Protein AF-A0A6P5ZG67-F1 (afdb_monomer_lite)

Sequence (202 aa):
MIHDKYTSVLYHLKSKRKKVARKIKLIKFIHKASGICLTAACGLVVIIAIVIAAHTLAALFMAPTIFSFPVNLLQKKKKKKKLFRNFPCLKCGFLRKVGDQLDVAAKGTYILNRDFDTMSRLVSRLHDEVEHNKAMIQICLERREDKLCLQVVKELKKSNVGFRKQVEELEEHVYLYLVTINRARTLVIKEMTTSFREELTE

Organism: Durio zibethinus (NCBI:txid66656)

pLDDT: mean 82.27, std 16.1, range [42.75, 97.19]

Secondary structure (DSSP, 8-state):
-HHHHHHHHHHHHHHHHHHHHHHHHHHHHHHHHHHHHHHHHHHHHHHHHHHHHHHHHHHHTS---------------SSTTTGGGS-GGG-HHHHHHHHHHHHHHHHHHHHHHHHHHHHHHHHHHHHHHHHHHHHHHHHHHHH--HHHHHHHHHHHHHHHHHHHHHHHHHHHHHHHHHHHHHHHHHHHHHHHHHHHHHHTT-

Radius of gyration: 37.23 Å; chains: 1; bounding box: 69×36×120 Å

Structure (mmCIF, N/CA/C/O backbone):
data_AF-A0A6P5ZG67-F1
#
_entry.id   AF-A0A6P5ZG67-F1
#
loop_
_atom_site.group_PDB
_atom_site.id
_atom_site.type_symbol
_atom_site.label_atom_id
_atom_site.label_alt_id
_atom_site.label_comp_id
_atom_site.label_asym_id
_atom_site.label_entity_id
_atom_site.label_seq_id
_atom_site.pdbx_PDB_ins_code
_atom_site.Cartn_x
_atom_site.Cartn_y
_atom_site.Cartn_z
_atom_site.occupancy
_atom_site.B_iso_or_equiv
_atom_site.auth_seq_id
_atom_site.auth_comp_id
_atom_site.auth_asym_id
_atom_site.auth_atom_id
_atom_site.pdbx_PDB_model_num
ATOM 1 N N . MET A 1 1 ? 6.768 -4.850 13.505 1.00 61.50 1 MET A N 1
ATOM 2 C CA . MET A 1 1 ? 7.050 -6.041 12.663 1.00 61.50 1 MET A CA 1
ATOM 3 C C . MET A 1 1 ? 6.351 -6.023 11.300 1.00 61.50 1 MET A C 1
ATOM 5 O O . MET A 1 1 ? 7.031 -6.190 10.295 1.00 61.50 1 MET A O 1
ATOM 9 N N . ILE A 1 2 ? 5.022 -5.850 11.216 1.00 73.06 2 ILE A N 1
ATOM 10 C CA . ILE A 1 2 ? 4.314 -5.760 9.918 1.00 73.06 2 ILE A CA 1
ATOM 11 C C . ILE A 1 2 ? 4.601 -4.415 9.222 1.00 73.06 2 ILE A C 1
ATOM 13 O O . ILE A 1 2 ? 5.000 -4.400 8.060 1.00 73.06 2 ILE A O 1
ATOM 17 N N . HIS A 1 3 ? 4.497 -3.305 9.958 1.00 78.25 3 HIS A N 1
ATOM 18 C CA . HIS A 1 3 ? 4.784 -1.951 9.467 1.00 78.25 3 HIS A CA 1
ATOM 19 C C . HIS A 1 3 ? 6.197 -1.809 8.856 1.00 78.25 3 HIS A C 1
ATOM 21 O O . HIS A 1 3 ? 6.366 -1.263 7.764 1.00 78.25 3 HIS A O 1
ATOM 27 N N . ASP A 1 4 ? 7.217 -2.385 9.501 1.00 85.31 4 ASP A N 1
ATOM 28 C CA . ASP A 1 4 ? 8.616 -2.294 9.051 1.00 85.31 4 ASP A CA 1
ATOM 29 C C . ASP A 1 4 ? 8.835 -2.983 7.698 1.00 85.31 4 ASP A C 1
ATOM 31 O O . ASP A 1 4 ? 9.551 -2.475 6.829 1.00 85.31 4 ASP A O 1
ATOM 35 N N . LYS A 1 5 ? 8.163 -4.123 7.482 1.00 86.19 5 LYS A N 1
ATOM 36 C CA . LYS A 1 5 ? 8.198 -4.845 6.205 1.00 86.19 5 LYS A CA 1
ATOM 37 C C . LYS A 1 5 ? 7.602 -3.994 5.083 1.00 86.19 5 LYS A C 1
ATOM 39 O O . LYS A 1 5 ? 8.229 -3.866 4.032 1.00 86.19 5 LYS A O 1
ATOM 44 N N . TYR A 1 6 ? 6.439 -3.377 5.300 1.00 84.50 6 TYR A N 1
ATOM 45 C CA . TYR A 1 6 ? 5.790 -2.538 4.284 1.00 84.50 6 TYR A CA 1
ATOM 46 C C . TYR A 1 6 ? 6.584 -1.271 3.972 1.00 84.50 6 TYR A C 1
ATOM 48 O O . TYR A 1 6 ? 6.785 -0.945 2.799 1.00 84.50 6 TYR A O 1
ATOM 56 N N . THR A 1 7 ? 7.126 -0.615 4.998 1.00 88.88 7 THR A N 1
ATOM 57 C CA . THR A 1 7 ? 8.010 0.543 4.828 1.00 88.88 7 THR A CA 1
ATOM 58 C C . THR A 1 7 ? 9.252 0.180 4.007 1.00 88.88 7 THR A C 1
ATOM 60 O O . THR A 1 7 ? 9.618 0.900 3.072 1.00 88.88 7 THR A O 1
ATOM 63 N N . SER A 1 8 ? 9.867 -0.973 4.290 1.00 92.94 8 SER A N 1
ATOM 64 C CA . SER A 1 8 ? 11.012 -1.489 3.532 1.00 92.94 8 SER A CA 1
ATOM 65 C C . SER A 1 8 ? 10.664 -1.763 2.063 1.00 92.94 8 SER A C 1
ATOM 67 O O . SER A 1 8 ? 11.378 -1.315 1.159 1.00 92.94 8 SER A O 1
ATOM 69 N N . VAL A 1 9 ? 9.524 -2.410 1.791 1.00 91.25 9 VAL A N 1
ATOM 70 C CA . VAL A 1 9 ? 9.038 -2.652 0.420 1.00 91.25 9 VAL A CA 1
ATOM 71 C C . VAL A 1 9 ? 8.799 -1.334 -0.318 1.00 91.25 9 VAL A C 1
ATOM 73 O O . VAL A 1 9 ? 9.281 -1.161 -1.441 1.00 91.25 9 VAL A O 1
ATOM 76 N N . LEU A 1 10 ? 8.130 -0.366 0.315 1.00 91.81 10 LEU A N 1
ATOM 77 C CA . LEU A 1 10 ? 7.882 0.952 -0.269 1.00 91.81 10 LEU A CA 1
ATOM 78 C C . LEU A 1 10 ? 9.191 1.670 -0.621 1.00 91.81 10 LEU A C 1
ATOM 80 O O . LEU A 1 10 ? 9.327 2.245 -1.707 1.00 91.81 10 LEU A O 1
ATOM 84 N N . TYR A 1 11 ? 10.168 1.628 0.285 1.00 94.50 11 TYR A N 1
ATOM 85 C CA . TYR A 1 11 ? 11.497 2.179 0.047 1.00 94.50 11 TYR A CA 1
ATOM 86 C C . TYR A 1 11 ? 12.182 1.494 -1.142 1.00 94.50 11 TYR A C 1
ATOM 88 O O . TYR A 1 11 ? 12.703 2.170 -2.040 1.00 94.50 11 TYR A O 1
ATOM 96 N N . HIS A 1 12 ? 12.129 0.162 -1.199 1.00 94.38 12 HIS A N 1
ATOM 97 C CA . HIS A 1 12 ? 12.726 -0.619 -2.276 1.00 94.38 12 HIS A CA 1
ATOM 98 C C . HIS A 1 12 ? 12.120 -0.269 -3.640 1.00 94.38 12 HIS A C 1
ATOM 100 O O . HIS A 1 12 ? 12.858 0.008 -4.592 1.00 94.38 12 HIS A O 1
ATOM 106 N N . LEU A 1 13 ? 10.789 -0.183 -3.726 1.00 92.25 13 LEU A N 1
ATOM 107 C CA . LEU A 1 13 ? 10.069 0.216 -4.937 1.00 92.25 13 LEU A CA 1
ATOM 108 C C . LEU A 1 13 ? 10.460 1.631 -5.382 1.00 92.25 13 LEU A C 1
ATOM 110 O O . LEU A 1 13 ? 10.840 1.843 -6.538 1.00 92.25 13 LEU A O 1
ATOM 114 N N . LYS A 1 14 ? 10.480 2.602 -4.459 1.00 92.62 14 LYS A N 1
ATOM 115 C CA . LYS A 1 14 ? 10.921 3.978 -4.752 1.00 92.62 14 LYS A CA 1
ATOM 116 C C . LYS A 1 14 ? 12.360 4.016 -5.278 1.00 92.62 14 LYS A C 1
ATOM 118 O O . LYS A 1 14 ? 12.647 4.737 -6.239 1.00 92.62 14 LYS A O 1
ATOM 123 N N . SER A 1 15 ? 13.263 3.243 -4.676 1.00 94.75 15 SER A N 1
ATOM 124 C CA . SER A 1 15 ? 14.667 3.152 -5.090 1.00 94.75 15 SER A CA 1
ATOM 125 C C . SER A 1 15 ? 14.819 2.541 -6.490 1.00 94.75 15 SER A C 1
ATOM 127 O O . SER A 1 15 ? 15.496 3.108 -7.358 1.00 94.75 15 SER A O 1
ATOM 129 N N . LYS A 1 16 ? 14.121 1.433 -6.768 1.00 93.06 16 LYS A N 1
ATOM 130 C CA . LYS A 1 16 ? 14.097 0.787 -8.089 1.00 93.06 16 LYS A CA 1
ATOM 131 C C . LYS A 1 16 ? 13.513 1.709 -9.161 1.00 93.06 16 LYS A C 1
ATOM 133 O O . LYS A 1 16 ? 14.126 1.844 -10.219 1.00 93.06 16 LYS A O 1
ATOM 138 N N . ARG A 1 17 ? 12.435 2.445 -8.865 1.00 91.94 17 ARG A N 1
ATOM 139 C CA . ARG A 1 17 ? 11.858 3.463 -9.763 1.00 91.94 17 ARG A CA 1
ATOM 140 C C . ARG A 1 17 ? 12.892 4.534 -10.117 1.00 91.94 17 ARG A C 1
ATOM 142 O O . ARG A 1 17 ? 13.113 4.822 -11.293 1.00 91.94 17 ARG A O 1
ATOM 149 N N . LYS A 1 18 ? 13.616 5.063 -9.119 1.00 93.25 18 LYS A N 1
ATOM 150 C CA . LYS A 1 18 ? 14.732 6.005 -9.343 1.00 93.25 18 LYS A CA 1
ATOM 151 C C . LYS A 1 18 ? 15.839 5.391 -10.210 1.00 93.25 18 LYS A C 1
ATOM 153 O O . LYS A 1 18 ? 16.427 6.087 -11.036 1.00 93.25 18 LYS A O 1
ATOM 158 N N . LYS A 1 19 ? 16.161 4.106 -10.033 1.00 92.44 19 LYS A N 1
ATOM 159 C CA . LYS A 1 19 ? 17.165 3.397 -10.850 1.00 92.44 19 LYS A CA 1
ATOM 160 C C . LYS A 1 19 ? 16.719 3.272 -12.312 1.00 92.44 19 LYS A C 1
ATOM 162 O O . LYS A 1 19 ? 17.513 3.559 -13.204 1.00 92.44 19 LYS A O 1
ATOM 167 N N . VAL A 1 20 ? 15.461 2.907 -12.561 1.00 90.81 20 VAL A N 1
ATOM 168 C CA . VAL A 1 20 ? 14.881 2.812 -13.912 1.00 90.81 20 VAL A CA 1
ATOM 169 C C . VAL A 1 20 ? 14.854 4.178 -14.597 1.00 90.81 20 VAL A C 1
ATOM 171 O O . VAL A 1 20 ? 15.341 4.308 -15.719 1.00 90.81 20 VAL A O 1
ATOM 174 N N . ALA A 1 21 ? 14.400 5.222 -13.900 1.00 91.38 21 ALA A N 1
ATOM 175 C CA . ALA A 1 21 ? 14.391 6.585 -14.429 1.00 91.38 21 ALA A CA 1
ATOM 176 C C . ALA A 1 21 ? 15.796 7.057 -14.849 1.00 91.38 21 ALA A C 1
ATOM 178 O O . ALA A 1 21 ? 15.963 7.650 -15.916 1.00 91.38 21 ALA A O 1
ATOM 179 N N . ARG A 1 22 ? 16.824 6.748 -14.044 1.00 93.25 22 ARG A N 1
ATOM 180 C CA . ARG A 1 22 ? 18.229 7.029 -14.386 1.00 93.25 22 ARG A CA 1
ATOM 181 C C . ARG A 1 22 ? 18.678 6.283 -15.646 1.00 93.25 22 ARG A C 1
ATOM 183 O O . ARG A 1 22 ? 19.271 6.903 -16.523 1.00 93.25 22 ARG A O 1
ATOM 190 N N . LYS A 1 23 ? 18.348 4.993 -15.781 1.00 89.06 23 LYS A N 1
ATOM 191 C CA . LYS A 1 23 ? 18.665 4.206 -16.988 1.00 89.06 23 LYS A CA 1
ATOM 192 C C . LYS A 1 23 ? 18.005 4.772 -18.246 1.00 89.06 23 LYS A C 1
ATOM 194 O O . LYS A 1 23 ? 18.668 4.906 -19.268 1.00 89.06 23 LYS A O 1
ATOM 199 N N . ILE A 1 24 ? 16.730 5.156 -18.165 1.00 87.69 24 ILE A N 1
ATOM 200 C CA . ILE A 1 24 ? 16.008 5.772 -19.288 1.00 87.69 24 ILE A CA 1
ATOM 201 C C . ILE A 1 24 ? 16.692 7.073 -19.725 1.00 87.69 24 ILE A C 1
ATOM 203 O O . ILE A 1 24 ? 16.895 7.288 -20.919 1.00 87.69 24 ILE A O 1
ATOM 207 N N . LYS A 1 25 ? 17.080 7.935 -18.772 1.00 90.06 25 LYS A N 1
ATOM 208 C CA . LYS A 1 25 ? 17.814 9.176 -19.075 1.00 90.06 25 LYS A CA 1
ATOM 209 C C . LYS A 1 25 ? 19.141 8.893 -19.785 1.00 90.06 25 LYS A C 1
ATOM 211 O O . LYS A 1 25 ? 19.431 9.544 -20.784 1.00 90.06 25 LYS A O 1
ATOM 216 N N . LEU A 1 26 ? 19.900 7.899 -19.318 1.00 90.25 26 LEU A N 1
ATOM 217 C CA . LEU A 1 26 ? 21.169 7.503 -19.934 1.00 90.25 26 LEU A CA 1
ATOM 218 C C . LEU A 1 26 ? 20.981 7.010 -21.375 1.00 90.25 26 LEU A C 1
ATOM 220 O O . LEU A 1 26 ? 21.690 7.460 -22.267 1.00 90.25 26 LEU A O 1
ATOM 224 N N . ILE A 1 27 ? 19.994 6.144 -21.626 1.00 84.81 27 ILE A N 1
ATOM 225 C CA . ILE A 1 27 ? 19.701 5.639 -22.978 1.00 84.81 27 ILE A CA 1
ATOM 226 C C . ILE A 1 27 ? 19.337 6.790 -23.920 1.00 84.81 27 ILE A C 1
ATOM 228 O O . ILE A 1 27 ? 19.846 6.852 -25.037 1.00 84.81 27 ILE A O 1
ATOM 232 N N . LYS A 1 28 ? 18.505 7.738 -23.467 1.00 86.12 28 LYS A N 1
ATOM 233 C CA . LYS A 1 28 ? 18.163 8.932 -24.255 1.00 86.12 28 LYS A CA 1
ATOM 234 C C . LYS A 1 28 ? 19.396 9.768 -24.594 1.00 86.12 28 LYS A C 1
ATOM 236 O O . LYS A 1 28 ? 19.520 10.229 -25.726 1.00 86.12 28 LYS A O 1
ATOM 241 N N . PHE A 1 29 ? 20.299 9.947 -23.631 1.00 89.31 29 PHE A N 1
ATOM 242 C CA . PHE A 1 29 ? 21.539 10.687 -23.837 1.00 89.31 29 PHE A CA 1
ATOM 243 C C . PHE A 1 29 ? 22.458 9.990 -24.848 1.00 89.31 29 PHE A C 1
ATOM 245 O O . PHE A 1 29 ? 22.888 10.626 -25.805 1.00 89.31 29 PHE A O 1
ATOM 252 N N . ILE A 1 30 ? 22.679 8.678 -24.701 1.00 87.25 30 ILE A N 1
ATOM 253 C CA . ILE A 1 30 ? 23.478 7.875 -25.642 1.00 87.25 30 ILE A CA 1
ATOM 254 C C . ILE A 1 30 ? 22.880 7.942 -27.048 1.00 87.25 30 ILE A C 1
ATOM 256 O O . ILE A 1 30 ? 23.605 8.166 -28.013 1.00 87.25 30 ILE A O 1
ATOM 260 N N . HIS A 1 31 ? 21.559 7.805 -27.178 1.00 80.19 31 HIS A N 1
ATOM 261 C CA . HIS A 1 31 ? 20.895 7.871 -28.477 1.00 80.19 31 HIS A CA 1
ATOM 262 C C . HIS A 1 31 ? 21.080 9.249 -29.132 1.00 80.19 31 HIS A C 1
ATOM 264 O O . HIS A 1 31 ? 21.448 9.329 -30.304 1.00 80.19 31 HIS A O 1
ATOM 270 N N . LYS A 1 32 ? 20.921 10.336 -28.363 1.00 83.81 32 LYS A N 1
ATOM 271 C CA . LYS A 1 32 ? 21.166 11.706 -28.838 1.00 83.81 32 LYS A CA 1
ATOM 272 C C . LYS A 1 32 ? 22.621 11.907 -29.279 1.00 83.81 32 LYS A C 1
ATOM 274 O O . LYS A 1 32 ? 22.853 12.403 -30.376 1.00 83.81 32 LYS A O 1
ATOM 279 N N . ALA A 1 33 ? 23.586 11.476 -28.466 1.00 87.44 33 ALA A N 1
ATOM 280 C CA . ALA A 1 33 ? 25.011 11.579 -28.779 1.00 87.44 33 ALA A CA 1
ATOM 281 C C . ALA A 1 33 ? 25.394 10.754 -30.018 1.00 87.44 33 ALA A C 1
ATOM 283 O O . ALA A 1 33 ? 26.145 11.226 -30.868 1.00 87.44 33 ALA A O 1
ATOM 284 N N . SER A 1 34 ? 24.831 9.550 -30.166 1.00 81.75 34 SER A N 1
ATOM 285 C CA . SER A 1 34 ? 25.065 8.699 -31.337 1.00 81.75 34 SER A CA 1
ATOM 286 C C . SER A 1 34 ? 24.552 9.332 -32.633 1.00 81.75 34 SER A C 1
ATOM 288 O O . SER A 1 34 ? 25.230 9.242 -33.653 1.00 81.75 34 SER A O 1
ATOM 290 N N . GLY A 1 35 ? 23.410 10.030 -32.584 1.00 79.75 35 GLY A N 1
ATOM 291 C CA . GLY A 1 35 ? 22.890 10.791 -33.720 1.00 79.75 35 GLY A CA 1
ATOM 292 C C . GLY A 1 35 ? 23.836 11.917 -34.132 1.00 79.75 35 GLY A C 1
ATOM 293 O O . GLY A 1 35 ? 24.184 12.009 -35.304 1.00 79.75 35 GLY A O 1
ATOM 294 N N . ILE A 1 36 ? 24.319 12.701 -33.160 1.00 87.56 36 ILE A N 1
ATOM 295 C CA . ILE A 1 36 ? 25.273 13.802 -33.388 1.00 87.56 36 ILE A CA 1
ATOM 296 C C . ILE A 1 36 ? 26.588 13.278 -33.989 1.00 87.56 36 ILE A C 1
ATOM 298 O O . ILE A 1 36 ? 27.079 13.814 -34.983 1.00 87.56 36 ILE A O 1
ATOM 302 N N . CYS A 1 37 ? 27.140 12.203 -33.421 1.00 85.06 37 CYS A N 1
ATOM 303 C CA . CYS A 1 37 ? 28.375 11.585 -33.904 1.00 85.06 37 CYS A CA 1
ATOM 304 C C . CYS A 1 37 ? 28.222 11.057 -35.338 1.00 85.06 37 CYS A C 1
ATOM 306 O O . CYS A 1 37 ? 29.083 11.297 -36.183 1.00 85.06 37 CYS A O 1
ATOM 308 N N . LEU A 1 38 ? 27.094 10.404 -35.643 1.00 89.81 38 LEU A N 1
ATOM 309 C CA . LEU A 1 38 ? 26.808 9.909 -36.987 1.00 89.81 38 LEU A CA 1
ATOM 310 C C . LEU A 1 38 ? 26.715 11.052 -38.007 1.00 89.81 38 LEU A C 1
ATOM 312 O O . LEU A 1 38 ? 27.310 10.952 -39.077 1.00 89.81 38 LEU A O 1
ATOM 316 N N . THR A 1 39 ? 26.019 12.145 -37.675 1.00 86.06 39 THR A N 1
ATOM 317 C CA . THR A 1 39 ? 25.924 13.315 -38.562 1.00 86.06 39 THR A CA 1
ATOM 318 C C . THR A 1 39 ? 27.281 13.972 -38.798 1.00 86.06 39 THR A C 1
ATOM 320 O O . THR A 1 39 ? 27.599 14.302 -39.938 1.00 86.06 39 THR A O 1
ATOM 323 N N . ALA A 1 40 ? 28.113 14.095 -37.759 1.00 90.06 40 ALA A N 1
ATOM 324 C CA . ALA A 1 40 ? 29.451 14.669 -37.877 1.00 90.06 40 ALA A CA 1
ATOM 325 C C . ALA A 1 40 ? 30.374 13.795 -38.745 1.00 90.06 40 ALA A C 1
ATOM 327 O O . ALA A 1 40 ? 31.034 14.303 -39.651 1.00 90.06 40 ALA A O 1
ATOM 328 N N . ALA A 1 41 ? 30.371 12.475 -38.528 1.00 88.88 41 ALA A N 1
ATOM 329 C CA . ALA A 1 41 ? 31.151 11.535 -39.329 1.00 88.88 41 ALA A CA 1
ATOM 330 C C . ALA A 1 41 ? 30.722 11.541 -40.807 1.00 88.88 41 ALA A C 1
ATOM 332 O O . ALA A 1 41 ? 31.573 11.552 -41.692 1.00 88.88 41 ALA A O 1
ATOM 333 N N . CYS A 1 42 ? 29.414 11.585 -41.089 1.00 85.19 42 CYS A N 1
ATOM 334 C CA . CYS A 1 42 ? 28.912 11.722 -42.457 1.00 85.19 42 CYS A CA 1
ATOM 335 C C . CYS A 1 42 ? 29.347 13.045 -43.104 1.00 85.19 42 CYS A C 1
ATOM 337 O O . CYS A 1 42 ? 29.760 13.030 -44.261 1.00 85.19 42 CYS A O 1
ATOM 339 N N . GLY A 1 43 ? 29.307 14.160 -42.368 1.00 88.50 43 GLY A N 1
ATOM 340 C CA . GLY A 1 43 ? 29.796 15.453 -42.857 1.00 88.50 43 GLY A CA 1
ATOM 341 C C . GLY A 1 43 ? 31.276 15.410 -43.244 1.00 88.50 43 GLY A C 1
ATOM 342 O O . GLY A 1 43 ? 31.638 15.850 -44.332 1.00 88.50 43 GLY A O 1
ATOM 343 N N . LEU A 1 44 ? 32.121 14.796 -42.408 1.00 92.62 44 LEU A N 1
ATOM 344 C CA . LEU A 1 44 ? 33.552 14.646 -42.691 1.00 92.62 44 LEU A CA 1
ATOM 345 C C . LEU A 1 44 ? 33.814 13.818 -43.959 1.00 92.62 44 LEU A C 1
ATOM 347 O O . LEU A 1 44 ? 34.658 14.187 -44.772 1.00 92.62 44 LEU A O 1
ATOM 351 N N . VAL A 1 45 ? 33.067 12.728 -44.159 1.00 93.06 45 VAL A N 1
ATOM 352 C CA . VAL A 1 45 ? 33.179 11.894 -45.369 1.00 93.06 45 VAL A CA 1
ATOM 353 C C . VAL A 1 45 ? 32.841 12.690 -46.633 1.00 93.06 45 VAL A C 1
ATOM 355 O O . VAL A 1 45 ? 33.534 12.546 -47.638 1.00 93.06 45 VAL A O 1
ATOM 358 N N . VAL A 1 46 ? 31.817 13.550 -46.589 1.00 91.88 46 VAL A N 1
ATOM 359 C CA . VAL A 1 46 ? 31.449 14.414 -47.726 1.00 91.88 46 VAL A CA 1
ATOM 360 C C . VAL A 1 46 ? 32.570 15.405 -48.047 1.00 91.88 46 VAL A C 1
ATOM 362 O O . VAL A 1 46 ? 32.924 15.552 -49.213 1.00 91.88 46 VAL A O 1
ATOM 365 N N . ILE A 1 47 ? 33.177 16.028 -47.032 1.00 90.56 47 ILE A N 1
ATOM 366 C CA . ILE A 1 47 ? 34.300 16.961 -47.223 1.00 90.56 47 ILE A CA 1
ATOM 367 C C . ILE A 1 47 ? 35.487 16.250 -47.887 1.00 90.56 47 ILE A C 1
ATOM 369 O O . ILE A 1 47 ? 36.016 16.741 -48.882 1.00 90.56 47 ILE A O 1
ATOM 373 N N . ILE A 1 48 ? 35.869 15.068 -47.390 1.00 90.62 48 ILE A N 1
ATOM 374 C CA . ILE A 1 48 ? 36.966 14.273 -47.967 1.00 90.62 48 ILE A CA 1
ATOM 375 C C . ILE A 1 48 ? 36.663 13.902 -49.428 1.00 90.62 48 ILE A C 1
ATOM 377 O O . ILE A 1 48 ? 37.541 14.010 -50.281 1.00 90.62 48 ILE A O 1
ATOM 381 N N . ALA A 1 49 ? 35.423 13.511 -49.742 1.00 88.94 49 ALA A N 1
ATOM 382 C CA . ALA A 1 49 ? 35.024 13.169 -51.106 1.00 88.94 49 ALA A CA 1
ATOM 383 C C . ALA A 1 49 ? 35.130 14.364 -52.073 1.00 88.94 49 ALA A C 1
ATOM 385 O O . ALA A 1 49 ? 35.603 14.191 -53.195 1.00 88.94 49 ALA A O 1
ATOM 386 N N . ILE A 1 50 ? 34.743 15.569 -51.636 1.00 88.06 50 ILE A N 1
ATOM 387 C CA . ILE A 1 50 ? 34.870 16.803 -52.432 1.00 88.06 50 ILE A CA 1
ATOM 388 C C . ILE A 1 50 ? 36.345 17.118 -52.713 1.00 88.06 50 ILE A C 1
ATOM 390 O O . ILE A 1 50 ? 36.696 17.410 -53.854 1.00 88.06 50 ILE A O 1
ATOM 394 N N . VAL A 1 51 ? 37.212 17.018 -51.698 1.00 90.19 51 VAL A N 1
ATOM 395 C CA . VAL A 1 51 ? 38.660 17.256 -51.841 1.00 90.19 51 VAL A CA 1
ATOM 396 C C . VAL A 1 51 ? 39.276 16.284 -52.850 1.00 90.19 51 VAL A C 1
ATOM 398 O O . VAL A 1 51 ? 39.979 16.711 -53.764 1.00 90.19 51 VAL A O 1
ATOM 401 N N . ILE A 1 52 ? 38.964 14.986 -52.744 1.00 87.81 52 ILE A N 1
ATOM 402 C CA . ILE A 1 52 ? 39.431 13.973 -53.703 1.00 87.81 52 ILE A CA 1
ATOM 403 C C . ILE A 1 52 ? 38.950 14.308 -55.120 1.00 87.81 52 ILE A C 1
ATOM 405 O O . ILE A 1 52 ? 39.764 14.331 -56.042 1.00 87.81 52 ILE A O 1
ATOM 409 N N . ALA A 1 53 ? 37.659 14.613 -55.298 1.00 81.75 53 ALA A N 1
ATOM 410 C CA . ALA A 1 53 ? 37.095 14.942 -56.606 1.00 81.75 53 ALA A CA 1
ATOM 411 C C . ALA A 1 53 ? 37.799 16.154 -57.246 1.00 81.75 53 ALA A C 1
ATOM 413 O O . ALA A 1 53 ? 38.196 16.092 -58.412 1.00 81.75 53 ALA A O 1
ATOM 414 N N . ALA A 1 54 ? 38.029 17.218 -56.470 1.00 82.38 54 ALA A N 1
ATOM 415 C CA . ALA A 1 54 ? 38.733 18.416 -56.925 1.00 82.38 54 ALA A CA 1
ATOM 416 C C . ALA A 1 54 ? 40.174 18.115 -57.380 1.00 82.38 54 ALA A C 1
ATOM 4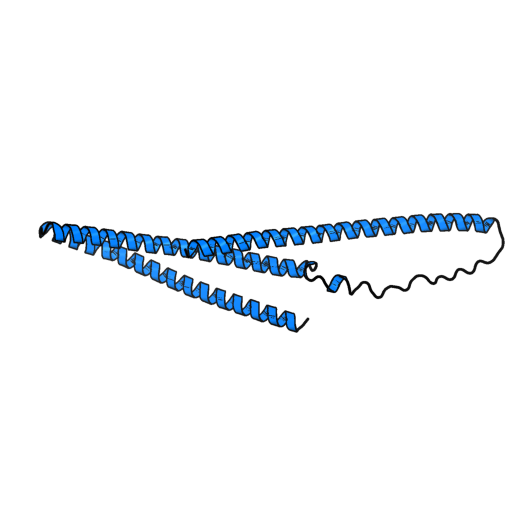18 O O . ALA A 1 54 ? 40.597 18.584 -58.436 1.00 82.38 54 ALA A O 1
ATOM 419 N N . HIS A 1 55 ? 40.910 17.279 -56.638 1.00 78.06 55 HIS A N 1
ATOM 420 C CA . HIS A 1 55 ? 42.266 16.873 -57.025 1.00 78.06 55 HIS A CA 1
ATOM 421 C C . HIS A 1 55 ? 42.291 15.957 -58.257 1.00 78.06 55 HIS A C 1
ATOM 423 O O . HIS A 1 55 ? 43.175 16.100 -59.101 1.00 78.06 55 HIS A O 1
ATOM 429 N N . THR A 1 56 ? 41.314 15.057 -58.415 1.00 73.50 56 THR A N 1
ATOM 430 C CA . THR A 1 56 ? 41.216 14.214 -59.621 1.00 73.50 56 THR A CA 1
ATOM 431 C C . THR A 1 56 ? 40.871 15.016 -60.877 1.00 73.50 56 THR A C 1
ATOM 433 O O . THR A 1 56 ? 41.394 14.712 -61.944 1.00 73.50 56 THR A O 1
ATOM 436 N N . LEU A 1 57 ? 40.065 16.078 -60.757 1.00 60.59 57 LEU A N 1
ATOM 437 C CA . LEU A 1 57 ? 39.782 17.010 -61.854 1.00 60.59 57 LEU A CA 1
ATOM 438 C C . LEU A 1 57 ? 41.040 17.770 -62.290 1.00 60.59 57 LEU A C 1
ATOM 440 O O . LEU A 1 57 ? 41.286 17.888 -63.484 1.00 60.59 57 LEU A O 1
ATOM 444 N N . ALA A 1 58 ? 41.875 18.216 -61.347 1.00 58.41 58 ALA A N 1
ATOM 445 C CA . ALA A 1 58 ? 43.151 18.860 -61.666 1.00 58.41 58 ALA A CA 1
ATOM 446 C C . ALA A 1 58 ? 44.146 17.904 -62.358 1.00 58.41 58 ALA A C 1
ATOM 448 O O . ALA A 1 58 ? 44.855 18.314 -63.274 1.00 58.41 58 ALA A O 1
ATOM 449 N N . ALA A 1 59 ? 44.168 16.625 -61.967 1.00 55.12 59 ALA A N 1
ATOM 450 C CA . ALA A 1 59 ? 44.995 15.602 -62.611 1.00 55.12 59 ALA A CA 1
ATOM 451 C C . ALA A 1 59 ? 44.501 15.234 -64.028 1.00 55.12 59 ALA A C 1
ATOM 453 O O . ALA A 1 59 ? 45.313 14.943 -64.904 1.00 55.12 59 ALA A O 1
ATOM 454 N N . LEU A 1 60 ? 43.187 15.299 -64.274 1.00 55.19 60 LEU A N 1
ATOM 455 C CA . LEU A 1 60 ? 42.573 15.003 -65.575 1.00 55.19 60 LEU A CA 1
ATOM 456 C C . LEU A 1 60 ? 42.926 16.043 -66.658 1.00 55.19 60 LEU A C 1
ATOM 458 O O . LEU A 1 60 ? 42.977 15.701 -67.835 1.00 55.19 60 LEU A O 1
ATOM 462 N N . PHE A 1 61 ? 43.219 17.293 -66.279 1.00 55.94 61 PHE A N 1
ATOM 463 C CA . PHE A 1 61 ? 43.647 18.343 -67.216 1.00 55.94 61 PHE A CA 1
ATOM 464 C C . PHE A 1 61 ? 45.124 18.242 -67.645 1.00 55.94 61 PHE A C 1
ATOM 466 O O . PHE A 1 61 ? 45.536 18.990 -68.529 1.00 55.94 61 PHE A O 1
ATOM 473 N N . MET A 1 62 ? 45.919 17.328 -67.068 1.00 55.19 62 MET A N 1
ATOM 474 C CA . MET A 1 62 ? 47.356 17.202 -67.366 1.00 55.19 62 MET A CA 1
ATOM 475 C C . MET A 1 62 ? 47.807 15.838 -67.921 1.00 55.19 62 MET A C 1
ATOM 477 O O . MET A 1 62 ? 48.995 15.671 -68.183 1.00 55.19 62 MET A O 1
ATOM 481 N N . ALA A 1 63 ? 46.912 14.874 -68.174 1.00 49.00 63 ALA A N 1
ATOM 482 C CA . ALA A 1 63 ? 47.285 13.628 -68.858 1.00 49.00 63 ALA A CA 1
ATOM 483 C C . ALA A 1 63 ? 46.104 12.980 -69.611 1.00 49.00 63 ALA A C 1
ATOM 485 O O . ALA A 1 63 ? 45.021 12.847 -69.038 1.00 49.00 63 ALA A O 1
ATOM 486 N N . PRO A 1 64 ? 46.289 12.495 -70.857 1.00 59.66 64 PRO A N 1
ATOM 487 C CA . PRO A 1 64 ? 45.334 11.597 -71.489 1.00 59.66 64 PRO A CA 1
ATOM 488 C C . PRO A 1 64 ? 45.634 10.165 -71.035 1.00 59.66 64 PRO A C 1
ATOM 490 O O . PRO A 1 64 ? 46.694 9.646 -71.367 1.00 59.66 64 PRO A O 1
ATOM 493 N N . THR A 1 65 ? 44.748 9.515 -70.272 1.00 51.53 65 THR A N 1
ATOM 494 C CA . THR A 1 65 ? 44.582 8.042 -70.267 1.00 51.53 65 THR A CA 1
ATOM 495 C C . THR A 1 65 ? 43.454 7.559 -69.350 1.00 51.53 65 THR A C 1
ATOM 497 O O . THR A 1 65 ? 43.083 8.174 -68.356 1.00 51.53 65 THR A O 1
ATOM 500 N N . ILE A 1 66 ? 42.899 6.424 -69.766 1.00 57.44 66 ILE A N 1
ATOM 501 C CA . ILE A 1 66 ? 41.705 5.718 -69.303 1.00 57.44 66 ILE A CA 1
ATOM 502 C C . ILE A 1 66 ? 41.906 5.174 -67.882 1.00 57.44 66 ILE A C 1
ATOM 504 O O . ILE A 1 66 ? 42.823 4.389 -67.656 1.00 57.44 66 ILE A O 1
ATOM 508 N N . PHE A 1 67 ? 41.010 5.502 -66.946 1.00 50.38 67 PHE A N 1
ATOM 509 C CA . PHE A 1 67 ? 40.951 4.814 -65.654 1.00 50.38 67 PHE A CA 1
ATOM 510 C C . PHE A 1 67 ? 39.562 4.215 -65.417 1.00 50.38 67 PHE A C 1
ATOM 512 O O . PHE A 1 67 ? 38.609 4.896 -65.038 1.00 50.38 67 PHE A O 1
ATOM 519 N N . SER A 1 68 ? 39.452 2.909 -65.644 1.00 53.50 68 SER A N 1
ATOM 520 C CA . SER A 1 68 ? 38.288 2.101 -65.287 1.00 53.50 68 SER A CA 1
ATOM 521 C C . SER A 1 68 ? 38.294 1.853 -63.775 1.00 53.50 68 SER A C 1
ATOM 523 O O . SER A 1 68 ? 39.037 1.006 -63.284 1.00 53.50 68 SER A O 1
ATOM 525 N N . PHE A 1 69 ? 37.477 2.589 -63.018 1.00 50.06 69 PHE A N 1
ATOM 526 C CA . PHE A 1 69 ? 37.285 2.367 -61.579 1.00 50.06 69 PHE A CA 1
ATOM 527 C C . PHE A 1 69 ? 36.219 1.279 -61.336 1.00 50.06 69 PHE A C 1
ATOM 529 O O . PHE A 1 69 ? 35.059 1.490 -61.697 1.00 50.06 69 PHE A O 1
ATOM 536 N N . PRO A 1 70 ? 36.524 0.142 -60.677 1.00 52.78 70 PRO A N 1
ATOM 537 C CA . PRO A 1 70 ? 35.487 -0.787 -60.255 1.00 52.78 70 PRO A CA 1
ATOM 538 C C . PRO A 1 70 ? 34.861 -0.281 -58.948 1.00 52.78 70 PRO A C 1
ATOM 540 O O . PRO A 1 70 ? 35.433 -0.408 -57.864 1.00 52.78 70 PRO A O 1
ATOM 543 N N . VAL A 1 71 ? 33.653 0.282 -59.034 1.00 47.22 71 VAL A N 1
ATOM 544 C CA . VAL A 1 71 ? 32.840 0.676 -57.870 1.00 47.22 71 VAL A CA 1
ATOM 545 C C . VAL A 1 71 ? 32.216 -0.570 -57.234 1.00 47.22 71 VAL A C 1
ATOM 547 O O . VAL A 1 71 ? 31.013 -0.791 -57.292 1.00 47.22 71 VAL A O 1
ATOM 550 N N . ASN A 1 72 ? 33.036 -1.408 -56.605 1.00 51.41 72 ASN A N 1
ATOM 551 C CA . ASN A 1 72 ? 32.569 -2.573 -55.854 1.00 51.41 72 ASN A CA 1
ATOM 552 C C . ASN A 1 72 ? 32.895 -2.426 -54.370 1.00 51.41 72 ASN A C 1
ATOM 554 O O . ASN A 1 72 ? 33.665 -3.200 -53.811 1.00 51.41 72 ASN A O 1
ATOM 558 N N . LEU A 1 73 ? 32.293 -1.441 -53.697 1.00 44.75 73 LEU A N 1
ATOM 559 C CA . LEU A 1 73 ? 32.411 -1.353 -52.240 1.00 44.75 73 LEU A CA 1
ATOM 560 C C . LEU A 1 73 ? 31.156 -0.822 -51.547 1.00 44.75 73 LEU A C 1
ATOM 562 O O . LEU A 1 73 ? 31.233 0.040 -50.680 1.00 44.75 73 LEU A O 1
ATOM 566 N N . LEU A 1 74 ? 29.971 -1.330 -51.894 1.00 50.53 74 LEU A N 1
ATOM 567 C CA . LEU A 1 74 ? 28.744 -0.892 -51.217 1.00 50.53 74 LEU A CA 1
ATOM 568 C C . LEU A 1 74 ? 27.691 -1.985 -51.030 1.00 50.53 74 LEU A C 1
ATOM 570 O O . LEU A 1 74 ? 26.502 -1.723 -51.133 1.00 50.53 74 LEU A O 1
ATOM 574 N N . GLN A 1 75 ? 28.089 -3.206 -50.656 1.00 48.97 75 GLN A N 1
ATOM 575 C CA . GLN A 1 75 ? 27.122 -4.220 -50.211 1.00 48.97 75 GLN A CA 1
ATOM 576 C C . GLN A 1 75 ? 27.608 -5.057 -49.016 1.00 48.97 75 GLN A C 1
ATOM 578 O O . GLN A 1 75 ? 27.779 -6.266 -49.089 1.00 48.97 75 GLN A O 1
ATOM 583 N N . LYS A 1 76 ? 27.733 -4.430 -47.839 1.00 46.38 76 LYS A N 1
ATOM 584 C CA . LYS A 1 76 ? 27.611 -5.144 -46.548 1.00 46.38 76 LYS A CA 1
ATOM 585 C C . LYS A 1 76 ? 26.527 -4.520 -45.665 1.00 46.38 76 LYS A C 1
ATOM 587 O O . LYS A 1 76 ? 26.730 -4.223 -44.492 1.00 46.38 76 LYS A O 1
ATOM 592 N N . LYS A 1 77 ? 25.324 -4.337 -46.220 1.00 51.34 77 LYS A N 1
ATOM 593 C CA . LYS A 1 77 ? 24.132 -3.866 -45.487 1.00 51.34 77 LYS A CA 1
ATOM 594 C C . LYS A 1 77 ? 23.193 -5.001 -45.047 1.00 51.34 77 LYS A C 1
ATOM 596 O O . LYS A 1 77 ? 21.991 -4.846 -45.166 1.00 51.34 77 LYS A O 1
ATOM 601 N N . LYS A 1 78 ? 23.662 -6.134 -44.503 1.00 49.53 78 LYS A N 1
ATOM 602 C CA . LYS A 1 78 ? 22.736 -7.142 -43.917 1.00 49.53 78 LYS A CA 1
ATOM 603 C C . LYS A 1 78 ? 23.260 -7.893 -42.682 1.00 49.53 78 LYS A C 1
ATOM 605 O O . LYS A 1 78 ? 23.029 -9.084 -42.559 1.00 49.53 78 LYS A O 1
ATOM 610 N N . LYS A 1 79 ? 23.930 -7.237 -41.722 1.00 46.03 79 LYS A N 1
ATOM 611 C CA . LYS A 1 79 ? 24.177 -7.848 -40.384 1.00 46.03 79 LYS A CA 1
ATOM 612 C C . LYS A 1 79 ? 24.039 -6.913 -39.169 1.00 46.03 79 LYS A C 1
ATOM 614 O O . LYS A 1 79 ? 24.241 -7.356 -38.047 1.00 46.03 79 LYS A O 1
ATOM 619 N N . LYS A 1 80 ? 23.618 -5.649 -39.330 1.00 47.78 80 LYS A N 1
ATOM 620 C CA . LYS A 1 80 ? 23.486 -4.709 -38.191 1.00 47.78 80 LYS A CA 1
ATOM 621 C C . LYS A 1 80 ? 22.188 -4.845 -37.374 1.00 47.78 80 LYS A C 1
ATOM 623 O O . LYS A 1 80 ? 22.125 -4.329 -36.267 1.00 47.78 80 LYS A O 1
ATOM 628 N N . LYS A 1 81 ? 21.168 -5.571 -37.858 1.00 48.06 81 LYS A N 1
ATOM 629 C CA . LYS A 1 81 ? 19.884 -5.727 -37.137 1.00 48.06 81 LYS A CA 1
ATOM 630 C C . LYS A 1 81 ? 19.911 -6.734 -35.974 1.00 48.06 81 LYS A C 1
ATOM 632 O O . LYS A 1 81 ? 19.020 -6.681 -35.137 1.00 48.06 81 LYS A O 1
ATOM 637 N N . LYS A 1 82 ? 20.903 -7.633 -35.889 1.00 48.69 82 LYS A N 1
ATOM 638 C CA . LYS A 1 82 ? 20.946 -8.659 -34.825 1.00 48.69 82 LYS A CA 1
ATOM 639 C C . LYS A 1 82 ? 21.528 -8.156 -33.498 1.00 48.69 82 LYS A C 1
ATOM 641 O O . LYS A 1 82 ? 21.090 -8.613 -32.453 1.00 48.69 82 LYS A O 1
ATOM 646 N N . LEU A 1 83 ? 22.443 -7.182 -33.510 1.00 49.69 83 LEU A N 1
ATOM 647 C CA . LEU A 1 83 ? 23.118 -6.739 -32.280 1.00 49.69 83 LEU A CA 1
ATOM 648 C C . LEU A 1 83 ? 22.189 -5.951 -31.335 1.00 49.69 83 LEU A C 1
ATOM 650 O O . LEU A 1 83 ? 22.287 -6.081 -30.121 1.00 49.69 83 LEU A O 1
ATOM 654 N N . PHE A 1 84 ? 21.226 -5.204 -31.886 1.00 47.47 84 PHE A N 1
ATOM 655 C CA . PHE A 1 84 ? 20.237 -4.451 -31.101 1.00 47.47 84 PHE A CA 1
ATOM 656 C C . PHE A 1 84 ? 19.099 -5.315 -30.531 1.00 47.47 84 PHE A C 1
ATOM 658 O O . PHE A 1 84 ? 18.337 -4.832 -29.697 1.00 47.47 84 PHE A O 1
ATOM 665 N N . ARG A 1 85 ? 18.967 -6.581 -30.959 1.00 48.78 85 ARG A N 1
ATOM 666 C CA . ARG A 1 85 ? 17.920 -7.499 -30.471 1.00 48.78 85 ARG A CA 1
ATOM 667 C C . ARG A 1 85 ? 18.273 -8.146 -29.128 1.00 48.78 85 ARG A C 1
ATOM 669 O O . ARG A 1 85 ? 17.367 -8.498 -28.387 1.00 48.78 85 ARG A O 1
ATOM 676 N N . ASN A 1 86 ? 19.560 -8.247 -28.795 1.00 50.12 86 ASN A N 1
ATOM 677 C CA . ASN A 1 86 ? 20.032 -9.073 -27.677 1.00 50.12 86 ASN A CA 1
ATOM 678 C C . ASN A 1 86 ? 20.151 -8.329 -26.334 1.00 50.12 86 ASN A C 1
ATOM 680 O O . ASN A 1 86 ? 20.541 -8.932 -25.340 1.00 50.12 86 ASN A O 1
ATOM 684 N N . PHE A 1 87 ? 19.798 -7.040 -26.268 1.00 54.62 87 PHE A N 1
ATOM 685 C CA . PHE A 1 87 ? 19.744 -6.289 -25.008 1.00 54.62 87 PHE A CA 1
ATOM 686 C C . PHE A 1 87 ? 18.333 -5.736 -24.763 1.00 54.62 87 PHE A C 1
ATOM 688 O O . PHE A 1 87 ? 18.070 -4.569 -25.065 1.00 54.62 87 PHE A O 1
ATOM 695 N N . PRO A 1 88 ? 17.432 -6.524 -24.145 1.00 51.88 88 PRO A N 1
ATOM 696 C CA . PRO A 1 88 ? 16.105 -6.059 -23.720 1.00 51.88 88 PRO A CA 1
ATOM 697 C C . PRO A 1 88 ? 16.174 -4.766 -22.884 1.00 51.88 88 PRO A C 1
ATOM 699 O O . PRO A 1 88 ? 15.347 -3.868 -23.021 1.00 51.88 88 PRO A O 1
ATOM 702 N N . CYS A 1 89 ? 17.248 -4.624 -22.096 1.00 51.44 89 CYS A N 1
ATOM 703 C CA . CYS A 1 89 ? 17.604 -3.457 -21.280 1.00 51.44 89 CYS A CA 1
ATOM 704 C C . CYS A 1 89 ? 17.709 -2.128 -22.063 1.00 51.44 89 CYS A C 1
ATOM 706 O O . CYS A 1 89 ? 17.524 -1.066 -21.472 1.00 51.44 89 CYS A O 1
ATOM 708 N N . LEU A 1 90 ? 17.994 -2.157 -23.371 1.00 55.00 90 LEU A N 1
ATOM 709 C CA . LEU A 1 90 ? 18.120 -0.950 -24.201 1.00 55.00 90 LEU A CA 1
ATOM 710 C C . LEU A 1 90 ? 16.786 -0.494 -24.811 1.00 55.00 90 LEU A C 1
ATOM 712 O O . LEU A 1 90 ? 16.686 0.653 -25.255 1.00 55.00 90 LEU A O 1
ATOM 716 N N . LYS A 1 91 ? 15.738 -1.335 -24.803 1.00 66.94 91 LYS A N 1
ATOM 717 C CA . LYS A 1 91 ? 14.399 -0.917 -25.236 1.00 66.94 91 LYS A CA 1
ATOM 718 C C . LYS A 1 91 ? 13.839 0.049 -24.187 1.00 66.94 91 LYS A C 1
ATOM 720 O O . LYS A 1 91 ? 13.291 -0.362 -23.165 1.00 66.94 91 LYS A O 1
ATOM 725 N N . CYS A 1 92 ? 13.929 1.353 -24.460 1.00 71.69 92 CYS A N 1
ATOM 726 C CA . CYS A 1 92 ? 13.328 2.398 -23.622 1.00 71.69 92 CYS A CA 1
ATOM 727 C C . CYS A 1 92 ? 11.841 2.116 -23.317 1.00 71.69 92 CYS A C 1
ATOM 729 O O . CYS A 1 92 ? 11.365 2.484 -22.246 1.00 71.69 92 CYS A O 1
ATOM 731 N N . GLY A 1 93 ? 11.129 1.436 -24.227 1.00 78.81 93 GLY A N 1
ATOM 732 C CA . GLY A 1 93 ? 9.749 0.986 -24.029 1.00 78.81 93 GLY A CA 1
ATOM 733 C C . GLY A 1 93 ? 9.582 -0.024 -22.887 1.00 78.81 93 GLY A C 1
ATOM 734 O O . GLY A 1 93 ? 8.719 0.175 -22.040 1.00 78.81 93 GLY A O 1
ATOM 735 N N . PHE A 1 94 ? 10.441 -1.047 -22.797 1.00 82.38 94 PHE A N 1
ATOM 736 C CA . PHE A 1 94 ? 10.394 -2.029 -21.704 1.00 82.38 94 PHE A CA 1
ATOM 737 C C . PHE A 1 94 ? 10.684 -1.373 -20.351 1.00 82.38 94 PHE A C 1
ATOM 739 O O . PHE A 1 94 ? 9.931 -1.537 -19.398 1.00 82.38 94 PHE A O 1
ATOM 746 N N . LEU A 1 95 ? 11.737 -0.550 -20.274 1.00 84.38 95 LEU A N 1
ATOM 747 C CA . LEU A 1 95 ? 12.050 0.181 -19.044 1.00 84.38 95 LEU A CA 1
ATOM 748 C C . LEU A 1 95 ? 10.943 1.163 -18.645 1.00 84.38 95 LEU A C 1
ATOM 750 O O . LEU A 1 95 ? 10.750 1.386 -17.454 1.00 84.38 95 LEU A O 1
ATOM 754 N N . ARG A 1 96 ? 10.225 1.749 -19.612 1.00 85.88 96 ARG A N 1
ATOM 755 C CA . ARG A 1 96 ? 9.048 2.574 -19.330 1.00 85.88 96 ARG A CA 1
ATOM 756 C C . ARG A 1 96 ? 7.928 1.725 -18.722 1.00 85.88 96 ARG A C 1
ATOM 758 O O . ARG A 1 96 ? 7.502 2.076 -17.632 1.00 85.88 96 ARG A O 1
ATOM 765 N N . LYS A 1 97 ? 7.565 0.584 -19.332 1.00 87.25 97 LYS A N 1
ATOM 766 C CA . LYS A 1 97 ? 6.577 -0.363 -18.768 1.00 87.25 97 LYS A CA 1
ATOM 767 C C . LYS A 1 97 ? 6.926 -0.750 -17.323 1.00 87.25 97 LYS A C 1
ATOM 769 O O . LYS A 1 97 ? 6.104 -0.603 -16.426 1.00 87.25 97 LYS A O 1
ATOM 774 N N . VAL A 1 98 ? 8.176 -1.153 -17.079 1.00 87.00 98 VAL A N 1
ATOM 775 C CA . VAL A 1 98 ? 8.672 -1.484 -15.731 1.00 87.00 98 VAL A CA 1
ATOM 776 C C . VAL A 1 98 ? 8.589 -0.275 -14.795 1.00 87.00 98 VAL A C 1
ATOM 778 O O . VAL A 1 98 ? 8.215 -0.409 -13.635 1.00 87.00 98 VAL A O 1
ATOM 781 N N . GLY A 1 99 ? 8.936 0.919 -15.277 1.00 88.94 99 GLY A N 1
ATOM 782 C CA . GLY A 1 99 ? 8.824 2.161 -14.514 1.00 88.94 99 GLY A CA 1
ATOM 783 C C . GLY A 1 99 ? 7.388 2.475 -14.090 1.00 88.94 99 GLY A C 1
ATOM 784 O O . GLY A 1 99 ? 7.179 2.843 -12.935 1.00 88.94 99 GLY A O 1
ATOM 785 N N . ASP A 1 100 ? 6.428 2.281 -14.993 1.00 90.00 100 ASP A N 1
ATOM 786 C CA . ASP A 1 100 ? 5.002 2.507 -14.756 1.00 90.00 100 ASP A CA 1
ATOM 787 C C . ASP A 1 100 ? 4.448 1.482 -13.751 1.00 90.00 100 ASP A C 1
ATOM 789 O O . ASP A 1 100 ? 3.810 1.864 -12.769 1.00 90.00 100 ASP A O 1
ATOM 793 N N . GLN A 1 101 ? 4.793 0.196 -13.904 1.00 90.00 101 GLN A N 1
ATOM 794 C CA . GLN A 1 101 ? 4.462 -0.854 -12.929 1.00 90.00 101 GLN A CA 1
ATOM 795 C C . GLN A 1 101 ? 5.028 -0.541 -11.535 1.00 90.00 101 GLN A C 1
ATOM 797 O O . GLN A 1 101 ? 4.333 -0.673 -10.529 1.00 90.00 101 GLN A O 1
ATOM 802 N N . LEU A 1 102 ? 6.280 -0.077 -11.459 1.00 91.62 102 LEU A N 1
ATOM 803 C CA . LEU A 1 102 ? 6.912 0.331 -10.202 1.00 91.62 102 LEU A CA 1
ATOM 804 C C . LEU A 1 102 ? 6.253 1.558 -9.567 1.00 91.62 102 LEU A C 1
ATOM 806 O O . LEU A 1 102 ? 6.222 1.656 -8.341 1.00 91.62 102 LEU A O 1
ATOM 810 N N . ASP A 1 103 ? 5.754 2.499 -10.368 1.00 91.25 103 ASP A N 1
ATOM 811 C CA . ASP A 1 103 ? 5.026 3.666 -9.871 1.00 91.25 103 ASP A CA 1
ATOM 812 C C . ASP A 1 103 ? 3.671 3.273 -9.277 1.00 91.25 103 ASP A C 1
ATOM 814 O O . ASP A 1 103 ? 3.359 3.663 -8.149 1.00 91.25 103 ASP A O 1
ATOM 818 N N . VAL A 1 104 ? 2.910 2.446 -9.999 1.00 90.69 104 VAL A N 1
ATOM 819 C CA . VAL A 1 104 ? 1.629 1.901 -9.534 1.00 90.69 104 VAL A CA 1
ATOM 820 C C . VAL A 1 104 ? 1.829 1.083 -8.259 1.00 90.69 104 VAL A C 1
ATOM 822 O O . VAL A 1 104 ? 1.143 1.328 -7.266 1.00 90.69 104 VAL A O 1
ATOM 825 N N . ALA A 1 105 ? 2.816 0.182 -8.237 1.00 89.50 105 ALA A N 1
ATOM 826 C CA . ALA A 1 105 ? 3.138 -0.611 -7.055 1.00 89.50 105 ALA A CA 1
ATOM 827 C C . ALA A 1 105 ? 3.520 0.277 -5.862 1.00 89.50 105 ALA A C 1
ATOM 829 O O . ALA A 1 105 ? 3.006 0.085 -4.764 1.00 89.50 105 ALA A O 1
ATOM 830 N N . ALA A 1 106 ? 4.368 1.293 -6.064 1.00 90.00 106 ALA A N 1
ATOM 831 C CA . ALA A 1 106 ? 4.775 2.198 -4.990 1.00 90.00 106 ALA A CA 1
ATOM 832 C C . ALA A 1 106 ? 3.599 3.009 -4.422 1.00 90.00 106 ALA A C 1
ATOM 834 O O . ALA A 1 106 ? 3.528 3.205 -3.209 1.00 90.00 106 ALA A O 1
ATOM 835 N N . LYS A 1 107 ? 2.677 3.475 -5.276 1.00 90.25 107 LYS A N 1
ATOM 836 C CA . LYS A 1 107 ? 1.446 4.155 -4.843 1.00 90.25 107 LYS A CA 1
ATOM 837 C C . LYS A 1 107 ? 0.542 3.214 -4.047 1.00 90.25 107 LYS A C 1
ATOM 839 O O . LYS A 1 107 ? 0.104 3.583 -2.963 1.00 90.25 107 LYS A O 1
ATOM 844 N N . GLY A 1 108 ? 0.331 1.992 -4.538 1.00 88.56 108 GLY A N 1
ATOM 845 C CA . GLY A 1 108 ? -0.462 0.975 -3.843 1.00 88.56 108 GLY A CA 1
ATOM 846 C C . GLY A 1 108 ? 0.116 0.611 -2.473 1.00 88.56 108 GLY A C 1
ATOM 847 O O . GLY A 1 108 ? -0.607 0.607 -1.483 1.00 88.56 108 GLY A O 1
ATOM 848 N N . THR A 1 109 ? 1.432 0.387 -2.380 1.00 89.88 109 THR A N 1
ATOM 849 C CA . THR A 1 109 ? 2.096 0.111 -1.094 1.00 89.88 109 THR A CA 1
ATOM 850 C C . THR A 1 109 ? 2.022 1.302 -0.138 1.00 89.88 109 THR A C 1
ATOM 852 O O . THR A 1 109 ? 1.903 1.096 1.064 1.00 89.88 109 THR A O 1
ATOM 855 N N . TYR A 1 110 ? 2.074 2.543 -0.636 1.00 90.19 110 TYR A N 1
ATOM 856 C CA . TYR A 1 110 ? 1.902 3.728 0.210 1.00 90.19 110 TYR A CA 1
ATOM 857 C C . TYR A 1 110 ? 0.506 3.794 0.838 1.00 90.19 110 TYR A C 1
ATOM 859 O O . TYR A 1 110 ? 0.406 4.040 2.037 1.00 90.19 110 TYR A O 1
ATOM 867 N N . ILE A 1 111 ? -0.542 3.555 0.041 1.00 90.06 111 ILE A N 1
ATOM 868 C CA . ILE A 1 111 ? -1.931 3.519 0.523 1.00 90.06 111 ILE A CA 1
ATOM 869 C C . ILE A 1 111 ? -2.068 2.440 1.596 1.00 90.06 111 ILE A C 1
ATOM 871 O O . ILE A 1 111 ? -2.446 2.742 2.719 1.00 90.06 111 ILE A O 1
ATOM 875 N N . LEU A 1 112 ? -1.611 1.223 1.298 1.00 89.38 112 LEU A N 1
ATOM 876 C CA . LEU A 1 112 ? -1.683 0.113 2.240 1.00 89.38 112 LEU A CA 1
ATOM 877 C C . LEU A 1 112 ? -0.905 0.379 3.544 1.00 89.38 112 LEU A C 1
ATOM 879 O O . LEU A 1 112 ? -1.352 -0.011 4.617 1.00 89.38 112 LEU A O 1
ATOM 883 N N . ASN A 1 113 ? 0.248 1.057 3.482 1.00 90.06 113 ASN A N 1
ATOM 884 C CA . ASN A 1 113 ? 0.977 1.442 4.696 1.00 90.06 113 ASN A CA 1
ATOM 885 C C . ASN A 1 113 ? 0.172 2.433 5.541 1.00 90.06 113 ASN A C 1
ATOM 887 O O . ASN A 1 113 ? 0.115 2.284 6.755 1.00 90.06 113 ASN A O 1
ATOM 891 N N . ARG A 1 114 ? -0.467 3.418 4.899 1.00 91.00 114 ARG A N 1
ATOM 892 C CA . ARG A 1 114 ? -1.324 4.388 5.587 1.00 91.00 114 ARG A CA 1
ATOM 893 C C . ARG A 1 114 ? -2.525 3.709 6.240 1.00 91.00 114 ARG A C 1
ATOM 895 O O . ARG A 1 114 ? -2.880 4.057 7.359 1.00 91.00 114 ARG A O 1
ATOM 902 N N . ASP A 1 115 ? -3.119 2.751 5.544 1.00 91.12 115 ASP A N 1
ATOM 903 C CA . ASP A 1 115 ? -4.242 1.966 6.040 1.00 91.12 115 ASP A CA 1
ATOM 904 C C . ASP A 1 115 ? -3.855 1.199 7.310 1.00 91.12 115 ASP A C 1
ATOM 906 O O . ASP A 1 115 ? -4.527 1.308 8.336 1.00 91.12 115 ASP A O 1
ATOM 910 N N . PHE A 1 116 ? -2.702 0.520 7.302 1.00 90.31 116 PHE A N 1
ATOM 911 C CA . PHE A 1 116 ? -2.181 -0.149 8.496 1.00 90.31 116 PHE A CA 1
ATOM 912 C C . PHE A 1 116 ? -1.858 0.813 9.646 1.00 90.31 116 PHE A C 1
ATOM 914 O O . PHE A 1 116 ? -2.075 0.447 10.801 1.00 90.31 116 PHE A O 1
ATOM 921 N N . ASP A 1 117 ? -1.391 2.033 9.364 1.00 91.88 117 ASP A N 1
ATOM 922 C CA . ASP A 1 117 ? -1.186 3.055 10.400 1.00 91.88 117 ASP A CA 1
ATOM 923 C C . ASP A 1 117 ? -2.513 3.431 11.075 1.00 91.88 117 ASP A C 1
ATOM 925 O O . ASP A 1 117 ? -2.584 3.545 12.302 1.00 91.88 117 ASP A O 1
ATOM 929 N N . THR A 1 118 ? -3.582 3.585 10.288 1.00 93.00 118 THR A N 1
ATOM 930 C CA . THR A 1 118 ? -4.934 3.843 10.801 1.00 93.00 118 THR A CA 1
ATOM 931 C C . THR A 1 118 ? -5.418 2.684 11.671 1.00 93.00 118 THR A C 1
ATOM 933 O O . THR A 1 118 ? -5.810 2.914 12.816 1.00 93.00 118 THR A O 1
ATOM 936 N N . MET A 1 119 ? -5.307 1.438 11.194 1.00 92.00 119 MET A N 1
ATOM 937 C CA . MET A 1 119 ? -5.676 0.253 11.984 1.00 92.00 119 MET A CA 1
ATOM 938 C C . MET A 1 119 ? -4.893 0.175 13.290 1.00 92.00 119 MET A C 1
ATOM 940 O O . MET A 1 119 ? -5.472 -0.068 14.343 1.00 92.00 119 MET A O 1
ATOM 944 N N . SER A 1 120 ? -3.578 0.404 13.240 1.00 93.12 120 SER A N 1
ATOM 945 C CA . SER A 1 120 ? -2.721 0.339 14.424 1.00 93.12 120 SER A CA 1
ATOM 946 C C . SER A 1 120 ? -3.142 1.360 15.478 1.00 93.12 120 SER A C 1
ATOM 948 O O . SER A 1 120 ? -3.093 1.061 16.668 1.00 93.12 120 SER A O 1
ATOM 950 N N . ARG A 1 121 ? -3.576 2.555 15.058 1.00 93.88 121 ARG A N 1
ATOM 951 C CA . ARG A 1 121 ? -4.088 3.586 15.970 1.00 93.88 121 ARG A CA 1
ATOM 952 C C . ARG A 1 121 ? -5.429 3.190 16.583 1.00 93.88 121 ARG A C 1
ATOM 954 O O . ARG A 1 121 ? -5.614 3.415 17.773 1.00 93.88 121 ARG A O 1
ATOM 961 N N . LEU A 1 122 ? -6.339 2.604 15.803 1.00 94.75 122 LEU A N 1
ATOM 962 C CA . LEU A 1 122 ? -7.625 2.108 16.308 1.00 94.75 122 LEU A CA 1
ATOM 963 C C . LEU A 1 122 ? -7.429 0.970 17.317 1.00 94.75 122 LEU A C 1
ATOM 965 O O . LEU A 1 122 ? -7.973 1.024 18.415 1.00 94.75 122 LEU A O 1
ATOM 969 N N . VAL A 1 123 ? -6.574 -0.002 16.992 1.00 95.56 123 VAL A N 1
ATOM 970 C CA . VAL A 1 123 ? -6.217 -1.108 17.894 1.00 95.56 123 VAL A CA 1
ATOM 971 C C . VAL A 1 123 ? -5.570 -0.593 19.180 1.00 95.56 123 VAL A C 1
ATOM 973 O O . VAL A 1 123 ? -5.909 -1.078 20.253 1.00 95.56 123 VAL A O 1
ATOM 976 N N . SER A 1 124 ? -4.680 0.403 19.096 1.00 96.06 124 SER A N 1
ATOM 977 C CA . SER A 1 124 ? -4.068 1.009 20.286 1.00 96.06 124 SER A CA 1
ATOM 978 C C . SER A 1 124 ? -5.113 1.650 21.196 1.00 96.06 124 SER A C 1
ATOM 980 O O . SER A 1 124 ? -5.093 1.391 22.389 1.00 96.06 124 SER A O 1
ATOM 982 N N . ARG A 1 125 ? -6.063 2.423 20.647 1.00 94.62 125 ARG A N 1
ATOM 983 C CA . ARG A 1 125 ? -7.133 3.049 21.447 1.00 94.62 125 ARG A CA 1
ATOM 984 C C . ARG A 1 125 ? -8.001 2.016 22.160 1.00 94.62 125 ARG A C 1
ATO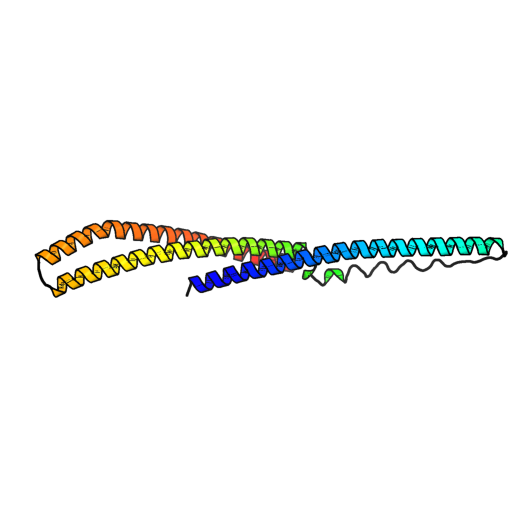M 986 O O . ARG A 1 125 ? -8.277 2.173 23.343 1.00 94.62 125 ARG A O 1
ATOM 993 N N . LEU A 1 126 ? -8.383 0.952 21.452 1.00 96.81 126 LEU A N 1
ATOM 994 C CA . LEU A 1 126 ? -9.152 -0.147 22.036 1.00 96.81 126 LEU A CA 1
ATOM 995 C C . LEU A 1 126 ? -8.368 -0.847 23.146 1.00 96.81 126 LEU A C 1
ATOM 997 O O . LEU A 1 126 ? -8.930 -1.169 24.189 1.00 96.81 126 LEU A O 1
ATOM 1001 N N . HIS A 1 127 ? -7.072 -1.077 22.932 1.00 96.88 127 HIS A N 1
ATOM 1002 C CA . HIS A 1 127 ? -6.203 -1.670 23.940 1.00 96.88 127 HIS A CA 1
ATOM 1003 C C . HIS A 1 127 ? -6.095 -0.784 25.187 1.00 96.88 127 HIS A C 1
ATOM 1005 O O . HIS A 1 127 ? -6.286 -1.281 26.296 1.00 96.88 127 HIS A O 1
ATOM 1011 N N . ASP A 1 128 ? -5.873 0.519 25.006 1.00 95.75 128 ASP A N 1
ATOM 1012 C CA . ASP A 1 128 ? -5.791 1.490 26.098 1.00 95.75 128 ASP A CA 1
ATOM 1013 C C . ASP A 1 128 ? -7.103 1.538 26.902 1.00 95.75 128 ASP A C 1
ATOM 1015 O O . ASP A 1 128 ? -7.081 1.568 28.133 1.00 95.75 128 ASP A O 1
ATOM 1019 N N . GLU A 1 129 ? -8.257 1.483 26.228 1.00 95.44 129 GLU A N 1
ATOM 1020 C CA . GLU A 1 129 ? -9.572 1.457 26.879 1.00 95.44 129 GLU A CA 1
ATOM 1021 C C . GLU A 1 129 ? -9.808 0.151 27.661 1.00 95.44 129 GLU A C 1
ATOM 1023 O O . GLU A 1 129 ? -10.332 0.181 28.778 1.00 95.44 129 GLU A O 1
ATOM 1028 N N . VAL A 1 130 ? -9.361 -0.995 27.136 1.00 96.00 130 VAL A N 1
ATOM 1029 C CA . VAL A 1 130 ? -9.416 -2.286 27.846 1.00 96.00 130 VAL A CA 1
ATOM 1030 C C . VAL A 1 130 ? -8.524 -2.283 29.087 1.00 96.00 130 VAL A C 1
ATOM 1032 O O . VAL A 1 130 ? -8.983 -2.687 30.158 1.00 96.00 130 VAL A O 1
ATOM 1035 N N . GLU A 1 131 ? -7.279 -1.814 28.983 1.00 97.12 131 GLU A N 1
ATOM 1036 C CA . GLU A 1 131 ? -6.368 -1.752 30.132 1.00 97.12 131 GLU A CA 1
ATOM 1037 C C . GLU A 1 131 ? -6.852 -0.742 31.181 1.00 97.12 131 GLU A C 1
ATOM 1039 O O . GLU A 1 131 ? -6.782 -1.020 32.381 1.00 97.12 131 GLU A O 1
ATOM 1044 N N . HIS A 1 132 ? -7.436 0.383 30.759 1.00 95.00 132 HIS A N 1
ATOM 1045 C CA . HIS A 1 132 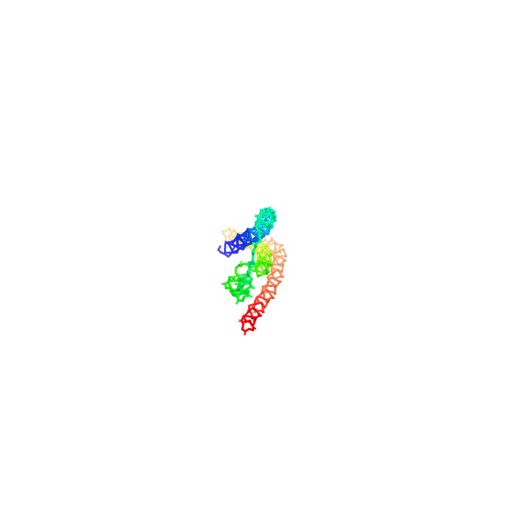? -8.080 1.326 31.671 1.00 95.00 132 HIS A CA 1
ATOM 1046 C C . HIS A 1 132 ? -9.244 0.678 32.435 1.00 95.00 132 HIS A C 1
ATOM 1048 O O . HIS A 1 132 ? -9.296 0.738 33.667 1.00 95.00 132 HIS A O 1
ATOM 1054 N N . ASN A 1 133 ? -10.153 0.004 31.724 1.00 94.31 133 ASN A N 1
ATOM 1055 C CA . ASN A 1 133 ? -11.292 -0.683 32.333 1.00 94.31 133 ASN A CA 1
ATOM 1056 C C . ASN A 1 133 ? -10.833 -1.774 33.311 1.00 94.31 133 ASN A C 1
ATOM 1058 O O . ASN A 1 133 ? -11.358 -1.878 34.421 1.00 94.31 133 ASN A O 1
ATOM 1062 N N . LYS A 1 134 ? -9.811 -2.548 32.938 1.00 96.12 134 LYS A N 1
ATOM 1063 C CA . LYS A 1 134 ? -9.188 -3.561 33.798 1.00 96.12 134 LYS A CA 1
ATOM 1064 C C . LYS A 1 134 ? -8.608 -2.951 35.075 1.00 96.12 134 LYS A C 1
ATOM 1066 O O . LYS A 1 134 ? -8.845 -3.490 36.153 1.00 96.12 134 LYS A O 1
ATOM 1071 N N . ALA A 1 135 ? -7.910 -1.818 34.980 1.00 95.88 135 ALA A N 1
ATOM 1072 C CA . ALA A 1 135 ? -7.371 -1.119 36.145 1.00 95.88 135 ALA A CA 1
ATOM 1073 C C . ALA A 1 135 ? -8.481 -0.634 37.097 1.00 95.88 135 ALA A C 1
ATOM 1075 O O . ALA A 1 135 ? -8.365 -0.800 38.310 1.00 95.88 135 ALA A O 1
ATOM 1076 N N . MET A 1 136 ? -9.590 -0.097 36.572 1.00 94.12 136 MET A N 1
ATOM 1077 C CA . MET A 1 136 ? -10.731 0.309 37.407 1.00 94.12 136 MET A CA 1
ATOM 1078 C C . MET A 1 136 ? -11.379 -0.875 38.135 1.00 94.12 136 MET A C 1
ATOM 1080 O O . MET A 1 136 ? -11.703 -0.774 39.320 1.00 94.12 136 MET A O 1
ATOM 1084 N N . ILE A 1 137 ? -11.563 -2.000 37.433 1.00 94.81 137 ILE A N 1
ATOM 1085 C CA . ILE A 1 137 ? -12.110 -3.233 38.017 1.00 94.81 137 ILE A CA 1
ATOM 1086 C C . ILE A 1 137 ? -11.191 -3.728 39.135 1.00 94.81 137 ILE A C 1
ATOM 1088 O O . ILE A 1 137 ? -11.672 -4.028 40.226 1.00 94.81 137 ILE A O 1
ATOM 1092 N N . GLN A 1 138 ? -9.878 -3.745 38.895 1.00 96.00 138 GLN A N 1
ATOM 1093 C CA . GLN A 1 138 ? -8.886 -4.155 39.886 1.00 96.00 138 GLN A CA 1
ATOM 1094 C C . GLN A 1 138 ? -8.975 -3.308 41.166 1.00 96.00 138 GLN A C 1
ATOM 1096 O O . GLN A 1 138 ? -9.064 -3.865 42.257 1.00 96.00 138 GLN A O 1
ATOM 1101 N N . ILE A 1 139 ? -9.058 -1.978 41.044 1.00 91.75 139 ILE A N 1
ATOM 1102 C CA . ILE A 1 139 ? -9.197 -1.069 42.197 1.00 91.75 139 ILE A CA 1
ATOM 1103 C C . ILE A 1 139 ? -10.475 -1.362 43.000 1.00 91.75 139 ILE A C 1
ATOM 1105 O O . ILE A 1 139 ? -10.446 -1.356 44.232 1.00 91.75 139 ILE A O 1
ATOM 1109 N N . CYS A 1 140 ? -11.601 -1.625 42.327 1.00 94.12 140 CYS A N 1
ATOM 1110 C CA . CYS A 1 140 ? -12.848 -2.004 43.001 1.00 94.12 140 CYS A CA 1
ATOM 1111 C C . CYS A 1 140 ? -12.695 -3.329 43.771 1.00 94.12 140 CYS A C 1
ATOM 1113 O O . CYS A 1 140 ? -13.089 -3.406 44.937 1.00 94.12 140 CYS A O 1
ATOM 1115 N N . LEU A 1 141 ? -12.076 -4.346 43.161 1.00 92.88 141 LEU A N 1
ATOM 1116 C CA . LEU A 1 141 ? -11.857 -5.656 43.788 1.00 92.88 141 LEU A CA 1
ATOM 1117 C C . LEU A 1 141 ? -10.914 -5.590 44.998 1.00 92.88 141 LEU A C 1
ATOM 1119 O O . LEU A 1 141 ? -11.123 -6.308 45.977 1.00 92.88 141 LEU A O 1
ATOM 1123 N N . GLU A 1 142 ? -9.896 -4.732 44.944 1.00 93.88 142 GLU A N 1
ATOM 1124 C CA . GLU A 1 142 ? -8.937 -4.539 46.035 1.00 93.88 142 GLU A CA 1
ATOM 1125 C C . GLU A 1 142 ? -9.551 -3.797 47.224 1.00 93.88 142 GLU A C 1
ATOM 1127 O O . GLU A 1 142 ? -9.368 -4.216 48.366 1.00 93.88 142 GLU A O 1
ATOM 1132 N N . ARG A 1 143 ? -10.301 -2.716 46.973 1.00 90.38 143 ARG A N 1
ATOM 1133 C CA . ARG A 1 143 ? -10.886 -1.893 48.044 1.00 90.38 143 ARG A CA 1
ATOM 1134 C C . ARG A 1 143 ? -12.134 -2.505 48.673 1.00 90.38 143 ARG A C 1
ATOM 1136 O O . ARG A 1 143 ? -12.410 -2.223 49.832 1.00 90.38 143 ARG A O 1
ATOM 1143 N N . ARG A 1 144 ? -12.882 -3.334 47.930 1.00 84.50 144 ARG A N 1
ATOM 1144 C CA . ARG A 1 144 ? -14.133 -3.985 48.380 1.00 84.50 144 ARG A CA 1
ATOM 1145 C C . ARG A 1 144 ? -15.169 -3.008 48.955 1.00 84.50 144 ARG A C 1
ATOM 1147 O O . ARG A 1 144 ? -15.939 -3.353 49.844 1.00 84.50 144 ARG A O 1
ATOM 1154 N N . GLU A 1 145 ? -15.188 -1.783 48.437 1.00 91.94 145 GLU A N 1
ATOM 1155 C CA . GLU A 1 145 ? -16.154 -0.755 48.819 1.00 91.94 145 GLU A CA 1
ATOM 115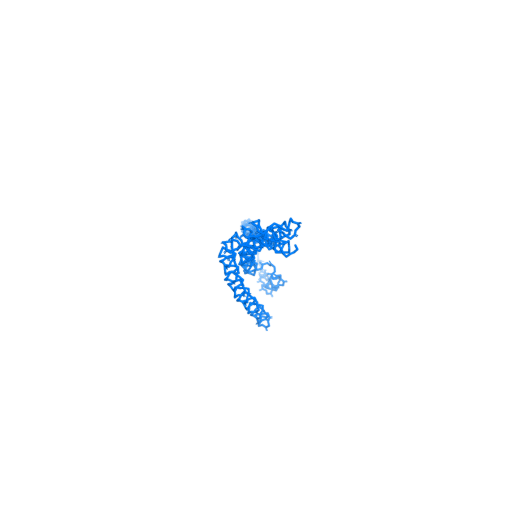6 C C . GLU A 1 145 ? -17.308 -0.717 47.811 1.00 91.94 145 GLU A C 1
ATOM 1158 O O . GLU A 1 145 ? -17.129 -0.290 46.665 1.00 91.94 145 GLU A O 1
ATOM 1163 N N . ASP A 1 146 ? -18.514 -1.086 48.246 1.00 90.75 146 ASP A N 1
ATOM 1164 C CA . ASP A 1 146 ? -19.700 -1.173 47.378 1.00 90.75 146 ASP A CA 1
ATOM 1165 C C . ASP A 1 146 ? -19.989 0.130 46.622 1.00 90.75 146 ASP A C 1
ATOM 1167 O O . ASP A 1 146 ? -20.348 0.118 45.442 1.00 90.75 146 ASP A O 1
ATOM 1171 N N . LYS A 1 147 ? -19.780 1.282 47.272 1.00 91.88 147 LYS A N 1
ATOM 1172 C CA . LYS A 1 147 ? -19.983 2.602 46.658 1.00 91.88 147 LYS A CA 1
ATOM 1173 C C . LYS A 1 147 ? -18.990 2.869 45.519 1.00 91.88 147 LYS A C 1
ATOM 1175 O O . LYS A 1 147 ? -19.400 3.390 44.481 1.00 91.88 147 LYS A O 1
ATOM 1180 N N . LEU A 1 148 ? -17.715 2.502 45.693 1.00 91.19 148 LEU A N 1
ATOM 1181 C CA . LEU A 1 148 ? -16.692 2.632 44.648 1.00 91.19 148 LEU A CA 1
ATOM 1182 C C . LEU A 1 148 ? -16.971 1.667 43.497 1.00 91.19 148 LEU A C 1
ATOM 1184 O O . LEU A 1 148 ? -16.945 2.073 42.338 1.00 91.19 148 LEU A O 1
ATOM 1188 N N . CYS A 1 149 ? -17.314 0.418 43.805 1.00 92.38 149 CYS A N 1
ATOM 1189 C CA . CYS A 1 149 ? -17.668 -0.575 42.796 1.00 92.38 149 CYS A CA 1
ATOM 1190 C C . CYS A 1 149 ? -18.899 -0.159 41.979 1.00 92.38 149 CYS A C 1
ATOM 1192 O O . CYS A 1 149 ? -18.894 -0.276 40.752 1.00 92.38 149 CYS A O 1
ATOM 1194 N N . LEU A 1 150 ? -19.919 0.424 42.615 1.00 94.62 150 LEU A N 1
ATOM 1195 C CA . LEU A 1 150 ? -21.077 0.978 41.914 1.00 94.62 150 LEU A CA 1
ATOM 1196 C C . LEU A 1 150 ? -20.686 2.126 40.967 1.00 94.62 150 LEU A C 1
ATOM 1198 O O . LEU A 1 150 ? -21.231 2.225 39.866 1.00 94.62 150 LEU A O 1
ATOM 1202 N N . GLN A 1 151 ? -19.752 2.991 41.373 1.00 94.00 151 GLN A N 1
ATOM 1203 C CA . GLN A 1 151 ? -19.246 4.071 40.524 1.00 94.00 151 GLN A CA 1
ATOM 1204 C C . GLN A 1 151 ? -18.446 3.530 39.332 1.00 94.00 151 GLN A C 1
ATOM 1206 O O . GLN A 1 151 ? -18.690 3.954 38.204 1.00 94.00 151 GLN A O 1
ATOM 1211 N N . VAL A 1 152 ? -17.571 2.544 39.554 1.00 94.75 152 VAL A N 1
ATOM 1212 C CA . VAL A 1 152 ? -16.822 1.859 38.488 1.00 94.75 152 VAL A CA 1
ATOM 1213 C C . VAL A 1 152 ? -17.775 1.229 37.472 1.00 94.75 152 VAL A C 1
ATOM 1215 O O . VAL A 1 152 ? -17.624 1.452 36.276 1.00 94.75 152 VAL A O 1
ATOM 1218 N N . VAL A 1 153 ? -18.818 0.520 37.917 1.00 93.94 153 VAL A N 1
ATOM 1219 C CA . VAL A 1 153 ? -19.820 -0.076 37.013 1.00 93.94 153 VAL A CA 1
ATOM 1220 C C . VAL A 1 153 ? -20.543 0.986 36.176 1.00 93.94 153 VAL A C 1
ATOM 1222 O O . VAL A 1 153 ? -20.835 0.747 35.002 1.00 93.94 153 VAL A O 1
ATOM 1225 N N . LYS A 1 154 ? -20.837 2.163 36.745 1.00 94.12 154 LYS A N 1
ATOM 1226 C CA . LYS A 1 154 ? -21.448 3.274 35.995 1.00 94.12 154 LYS A CA 1
ATOM 1227 C C . LYS A 1 154 ? -20.511 3.817 34.916 1.00 94.12 154 LYS A C 1
ATOM 1229 O O . LYS A 1 154 ? -20.961 3.998 33.785 1.00 94.12 154 LYS A O 1
ATOM 1234 N N . GLU A 1 155 ? -19.236 4.028 35.236 1.00 93.06 155 GLU A N 1
ATOM 1235 C CA . GLU A 1 155 ? -18.247 4.492 34.255 1.00 93.06 155 GLU A CA 1
ATOM 1236 C C . GLU A 1 155 ? -17.994 3.446 33.159 1.00 93.06 155 GLU A C 1
ATOM 1238 O O . GLU A 1 155 ? -18.012 3.798 31.984 1.00 93.06 155 GLU A O 1
ATOM 1243 N N . LEU A 1 156 ? -17.900 2.155 33.502 1.00 93.94 156 LEU A N 1
ATOM 1244 C CA . LEU A 1 156 ? -17.783 1.063 32.523 1.00 93.94 156 LEU A CA 1
ATOM 1245 C C . LEU A 1 156 ? -18.974 1.017 31.557 1.00 93.94 156 LEU A C 1
ATOM 1247 O O . LEU A 1 156 ? -18.807 0.840 30.353 1.00 93.94 156 LEU A O 1
ATOM 1251 N N . LYS A 1 157 ? -20.203 1.199 32.058 1.00 93.69 157 LYS A N 1
ATOM 1252 C CA . LYS A 1 157 ? -21.393 1.261 31.192 1.00 93.69 157 LYS A CA 1
ATOM 1253 C C . LYS A 1 157 ? -21.350 2.457 30.244 1.00 93.69 157 LYS A C 1
ATOM 1255 O O . LYS A 1 157 ? -21.795 2.344 29.104 1.00 93.69 157 LYS A O 1
ATOM 1260 N N . LYS A 1 158 ? -20.830 3.592 30.714 1.00 91.69 158 LYS A N 1
ATOM 1261 C CA . LYS A 1 158 ? -20.694 4.815 29.921 1.00 91.69 158 LYS A CA 1
ATOM 1262 C C . LYS A 1 158 ? -19.610 4.674 28.847 1.00 91.69 158 LYS A C 1
ATOM 1264 O O . LYS A 1 158 ? -19.864 5.056 27.706 1.00 91.69 158 LYS A O 1
ATOM 1269 N N . SER A 1 159 ? -18.451 4.099 29.178 1.00 89.88 159 SER A N 1
ATOM 1270 C CA . SER A 1 159 ? -17.357 3.866 28.223 1.00 89.88 159 SER A CA 1
ATOM 1271 C C . SER A 1 159 ? -17.717 2.811 27.175 1.00 89.88 159 SER A C 1
ATOM 1273 O O . SER A 1 159 ? -17.427 3.003 25.998 1.00 89.88 159 SER A O 1
ATOM 1275 N N . ASN A 1 160 ? -18.485 1.778 27.546 1.00 91.38 160 ASN A N 1
ATOM 1276 C CA . ASN A 1 160 ? -18.883 0.689 26.645 1.00 91.38 160 ASN A CA 1
ATOM 1277 C C . ASN A 1 160 ? -19.548 1.159 25.334 1.00 91.38 160 ASN A C 1
ATOM 1279 O O . ASN A 1 160 ? -19.368 0.538 24.289 1.00 91.38 160 ASN A O 1
ATOM 1283 N N . VAL A 1 161 ? -20.298 2.268 25.356 1.00 90.06 161 VAL A N 1
ATOM 1284 C CA . VAL A 1 161 ? -20.896 2.837 24.133 1.00 90.06 161 VAL A CA 1
ATOM 1285 C C . VAL A 1 161 ? -19.819 3.373 23.182 1.00 90.06 161 VAL A C 1
ATOM 1287 O O . VAL A 1 161 ? -19.919 3.178 21.972 1.00 90.06 161 VAL A O 1
ATOM 1290 N N . GLY A 1 162 ? -18.799 4.051 23.714 1.00 90.62 162 GLY A N 1
ATOM 1291 C CA . GLY A 1 162 ? -17.658 4.550 22.944 1.00 90.62 162 GLY A CA 1
ATOM 1292 C C . GLY A 1 162 ? -16.780 3.411 22.433 1.00 90.62 162 GLY A C 1
ATOM 1293 O O . GLY A 1 162 ? -16.494 3.363 21.237 1.00 90.62 162 GLY A O 1
ATOM 1294 N N . PHE A 1 163 ? -16.458 2.456 23.306 1.00 93.50 163 PHE A N 1
ATOM 1295 C CA . PHE A 1 163 ? -15.721 1.244 22.961 1.00 93.50 163 PHE A CA 1
ATOM 1296 C C . PHE A 1 163 ? -16.374 0.488 21.799 1.00 93.50 163 PHE A C 1
ATOM 1298 O O . PHE A 1 163 ? -15.722 0.183 20.804 1.00 93.50 163 PHE A O 1
ATOM 1305 N N . ARG A 1 164 ? -17.692 0.248 21.871 1.00 95.25 164 ARG A N 1
ATOM 1306 C CA . ARG A 1 164 ? -18.433 -0.455 20.814 1.00 95.25 164 ARG A CA 1
ATOM 1307 C C . ARG A 1 164 ? -18.332 0.259 19.466 1.00 95.25 164 ARG A C 1
ATOM 1309 O O . ARG A 1 164 ? -18.108 -0.402 18.461 1.00 95.25 164 ARG A O 1
ATOM 1316 N N . LYS A 1 165 ? -18.424 1.592 19.453 1.00 95.25 165 LYS A N 1
ATOM 1317 C CA . LYS A 1 165 ? -18.241 2.387 18.228 1.00 95.25 165 LYS A CA 1
ATOM 1318 C C . LYS A 1 165 ? -16.826 2.264 17.663 1.00 95.25 165 LYS A C 1
ATOM 1320 O O . LYS A 1 165 ? -16.671 2.163 16.455 1.00 95.25 165 LYS A O 1
ATOM 1325 N N . GLN A 1 166 ? -15.799 2.256 18.515 1.00 94.94 166 GLN A N 1
ATOM 1326 C CA . GLN A 1 166 ? -14.414 2.063 18.069 1.00 94.94 166 GLN A CA 1
ATOM 1327 C C . GLN A 1 166 ? -14.183 0.656 17.495 1.00 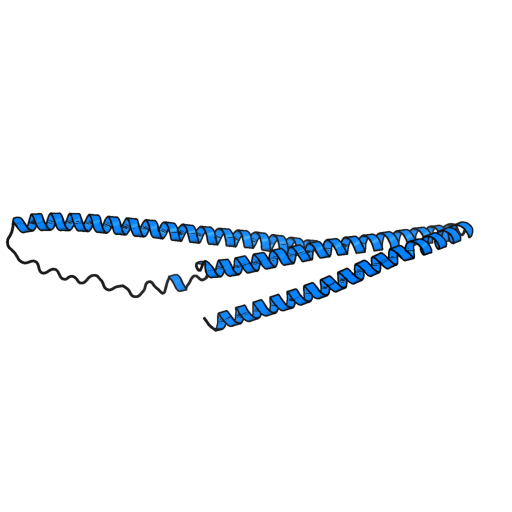94.94 166 GLN A C 1
ATOM 1329 O O . GLN A 1 166 ? -13.421 0.505 16.542 1.00 94.94 166 GLN A O 1
ATOM 1334 N N . VAL A 1 167 ? -14.832 -0.370 18.060 1.00 97.19 167 VAL A N 1
ATOM 1335 C CA . VAL A 1 167 ? -14.788 -1.740 17.524 1.00 97.19 167 VAL A CA 1
ATOM 1336 C C . VAL A 1 167 ? -15.461 -1.806 16.155 1.00 97.19 167 VAL A C 1
ATOM 1338 O O . VAL A 1 167 ? -14.874 -2.368 15.237 1.00 97.19 167 VAL A O 1
ATOM 1341 N N . GLU A 1 168 ? -16.640 -1.197 16.002 1.00 97.19 168 GLU A N 1
ATOM 1342 C CA . GLU A 1 168 ? -17.337 -1.106 14.710 1.00 97.19 168 GLU A CA 1
ATOM 1343 C C . GLU A 1 168 ? -16.485 -0.366 13.667 1.00 97.19 168 GLU A C 1
ATOM 1345 O O . GLU A 1 168 ? -16.282 -0.872 12.566 1.00 97.19 168 GLU A O 1
ATOM 1350 N N . GLU A 1 169 ? -15.888 0.775 14.033 1.00 96.12 169 GLU A N 1
ATOM 1351 C CA . GLU A 1 169 ? -14.971 1.512 13.155 1.00 96.12 169 GLU A CA 1
ATOM 1352 C C . GLU A 1 169 ? -13.773 0.641 12.742 1.00 96.12 169 GLU A C 1
ATOM 1354 O O . GLU A 1 169 ? -13.395 0.615 11.569 1.00 96.12 169 GLU A O 1
ATOM 1359 N N . LEU A 1 170 ? -13.170 -0.102 13.676 1.00 96.50 170 LEU A N 1
ATOM 1360 C CA . LEU A 1 170 ? -12.070 -1.011 13.357 1.00 96.50 170 LEU A CA 1
ATOM 1361 C C . LEU A 1 170 ? -12.517 -2.132 12.408 1.00 96.50 170 LEU A C 1
ATOM 1363 O O . LEU A 1 170 ? -11.793 -2.435 11.459 1.00 96.50 170 LEU A O 1
ATOM 1367 N N . GLU A 1 171 ? -13.680 -2.735 12.640 1.00 96.56 171 GLU A N 1
ATOM 1368 C CA . GLU A 1 171 ? -14.239 -3.796 11.798 1.00 96.56 171 GLU A CA 1
ATOM 1369 C C . GLU A 1 171 ? -14.466 -3.318 10.357 1.00 96.56 171 GLU A C 1
ATOM 1371 O O . GLU A 1 171 ? -14.012 -3.971 9.413 1.00 96.56 171 GLU A O 1
ATOM 1376 N N . GLU A 1 172 ? -15.080 -2.145 10.180 1.00 96.25 172 GLU A N 1
ATOM 1377 C CA . GLU A 1 172 ? -15.304 -1.533 8.867 1.00 96.25 172 GLU A CA 1
ATOM 1378 C C . GLU A 1 172 ? -13.990 -1.338 8.099 1.00 96.25 172 GLU A C 1
ATOM 1380 O O . GLU A 1 172 ? -13.872 -1.717 6.927 1.00 96.25 172 GLU A O 1
ATOM 1385 N N . HIS A 1 173 ? -12.967 -0.803 8.772 1.00 94.56 173 HIS A N 1
ATOM 1386 C CA . HIS A 1 173 ? -11.647 -0.604 8.179 1.00 94.56 173 HIS A CA 1
ATOM 1387 C C . HIS A 1 173 ? -10.979 -1.943 7.829 1.00 94.56 173 HIS A C 1
ATOM 1389 O O . HIS A 1 173 ? -10.464 -2.099 6.720 1.00 94.56 173 HIS A O 1
ATOM 1395 N N . VAL A 1 174 ? -11.024 -2.944 8.720 1.00 93.69 174 VAL A N 1
ATOM 1396 C CA . VAL A 1 174 ? -10.502 -4.298 8.449 1.00 93.69 174 VAL A CA 1
ATOM 1397 C C . VAL A 1 174 ? -11.145 -4.886 7.200 1.00 93.69 174 VAL A C 1
ATOM 1399 O O . VAL A 1 174 ? -10.431 -5.371 6.316 1.00 93.69 174 VAL A O 1
ATOM 1402 N N . TYR A 1 175 ? -12.470 -4.815 7.096 1.00 95.12 175 TYR A N 1
ATOM 1403 C CA . TYR A 1 175 ? -13.198 -5.343 5.952 1.00 95.12 175 TYR A CA 1
ATOM 1404 C C . TYR A 1 175 ? -12.792 -4.641 4.650 1.00 95.12 175 TYR A C 1
ATOM 1406 O O . TYR A 1 175 ? -12.416 -5.297 3.671 1.00 95.12 175 TYR A O 1
ATOM 1414 N N . LEU A 1 176 ? -12.774 -3.305 4.649 1.00 92.44 176 LEU A N 1
ATOM 1415 C CA . LEU A 1 176 ? -12.378 -2.502 3.492 1.00 92.44 176 LEU A CA 1
ATOM 1416 C C . LEU A 1 176 ? -10.955 -2.832 3.010 1.00 92.44 176 LEU A C 1
ATOM 1418 O O . LEU A 1 176 ? -10.704 -2.978 1.805 1.00 92.44 176 LEU A O 1
ATOM 1422 N N . TYR A 1 177 ? -10.015 -2.977 3.943 1.00 90.94 177 TYR A N 1
ATOM 1423 C CA . TYR A 1 177 ? -8.624 -3.269 3.619 1.00 90.94 177 TYR A CA 1
ATOM 1424 C C . TYR A 1 177 ? -8.439 -4.697 3.114 1.00 90.94 177 TYR A C 1
ATOM 1426 O O . TYR A 1 177 ? -7.704 -4.900 2.147 1.00 90.94 177 TYR A O 1
ATOM 1434 N N . LEU A 1 178 ? -9.153 -5.681 3.668 1.00 91.31 178 LEU A N 1
ATOM 1435 C CA . LEU A 1 178 ? -9.150 -7.050 3.146 1.00 91.31 178 LEU A CA 1
ATOM 1436 C C . LEU A 1 178 ? -9.655 -7.106 1.700 1.00 91.31 178 LEU A C 1
ATOM 1438 O O . LEU A 1 178 ? -9.009 -7.725 0.849 1.00 91.31 178 LEU A O 1
ATOM 1442 N N . VAL A 1 179 ? -10.755 -6.412 1.391 1.00 92.06 179 VAL A N 1
ATOM 1443 C CA . VAL A 1 179 ? -11.284 -6.306 0.020 1.00 92.06 179 VAL A CA 1
ATOM 1444 C C . VAL A 1 179 ? -10.247 -5.675 -0.913 1.00 92.06 179 VAL A C 1
ATOM 1446 O O . VAL A 1 179 ? -9.971 -6.200 -1.997 1.00 92.06 179 VAL A O 1
ATOM 1449 N N . THR A 1 180 ? -9.610 -4.588 -0.478 1.00 89.62 180 THR A N 1
ATOM 1450 C CA . THR A 1 180 ? -8.592 -3.880 -1.266 1.00 89.62 180 THR A CA 1
ATOM 1451 C C . THR A 1 180 ? -7.351 -4.743 -1.511 1.00 89.62 180 THR A C 1
ATOM 1453 O O . THR A 1 180 ? -6.871 -4.826 -2.645 1.00 89.62 180 THR A O 1
ATOM 1456 N N . ILE A 1 181 ? -6.861 -5.453 -0.490 1.00 90.06 181 ILE A N 1
ATOM 1457 C CA . ILE A 1 181 ? -5.724 -6.381 -0.590 1.00 90.06 181 ILE A CA 1
ATOM 1458 C C . ILE A 1 181 ? -6.047 -7.528 -1.552 1.00 90.06 181 ILE A C 1
ATOM 1460 O O . ILE A 1 181 ? -5.224 -7.870 -2.403 1.00 90.06 181 ILE A O 1
ATOM 1464 N N . ASN A 1 182 ? -7.241 -8.113 -1.458 1.00 93.44 182 ASN A N 1
ATOM 1465 C CA . ASN A 1 182 ? -7.646 -9.219 -2.324 1.00 93.44 182 ASN A CA 1
ATOM 1466 C C . ASN A 1 182 ? -7.787 -8.778 -3.786 1.00 93.44 182 ASN A C 1
ATOM 1468 O O . ASN A 1 182 ? -7.331 -9.475 -4.701 1.00 93.44 182 ASN A O 1
ATOM 1472 N N . ARG A 1 183 ? -8.318 -7.574 -4.020 1.00 89.75 183 ARG A N 1
ATOM 1473 C CA . ARG A 1 183 ? -8.338 -6.966 -5.354 1.00 89.75 183 ARG A CA 1
ATOM 1474 C C . ARG A 1 183 ? -6.924 -6.725 -5.882 1.00 89.75 183 ARG A C 1
ATOM 1476 O O . ARG A 1 183 ? -6.635 -7.085 -7.022 1.00 89.75 183 ARG A O 1
ATOM 1483 N N . ALA A 1 184 ? -6.032 -6.168 -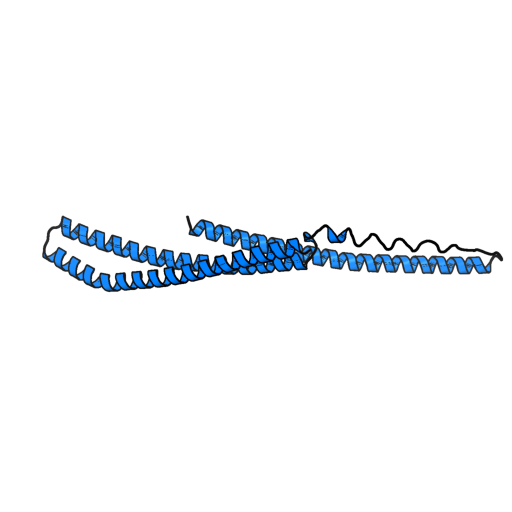5.063 1.00 87.69 184 ALA A N 1
ATOM 1484 C CA . ALA A 1 184 ? -4.640 -5.935 -5.441 1.00 87.69 184 ALA A CA 1
ATOM 1485 C C . ALA A 1 184 ? -3.918 -7.247 -5.794 1.00 87.69 184 ALA A C 1
ATOM 1487 O O . ALA A 1 184 ? -3.262 -7.318 -6.831 1.00 87.69 184 ALA A O 1
ATOM 1488 N N . ARG A 1 185 ? -4.097 -8.311 -4.998 1.00 90.31 185 ARG A N 1
ATOM 1489 C CA . ARG A 1 185 ? -3.565 -9.654 -5.293 1.00 90.31 185 ARG A CA 1
ATOM 1490 C C . ARG A 1 185 ? -4.047 -10.176 -6.642 1.00 90.31 185 ARG A C 1
ATOM 1492 O O . ARG A 1 185 ? -3.234 -10.634 -7.437 1.00 90.31 185 ARG A O 1
ATOM 1499 N N . THR A 1 186 ? -5.342 -10.053 -6.921 1.00 91.94 186 THR A N 1
ATOM 1500 C CA . THR A 1 186 ? -5.931 -10.478 -8.201 1.00 91.94 186 THR A CA 1
ATOM 1501 C C . THR A 1 186 ? -5.306 -9.733 -9.381 1.00 91.94 186 THR A C 1
ATOM 1503 O O . THR A 1 186 ? -4.943 -10.349 -10.382 1.00 91.94 186 THR A O 1
ATOM 1506 N N . LEU A 1 187 ? -5.127 -8.414 -9.257 1.00 87.50 187 LEU A N 1
ATOM 1507 C CA . LEU A 1 187 ? -4.483 -7.598 -10.289 1.00 87.50 187 LEU A CA 1
ATOM 1508 C C . LEU A 1 187 ? -3.016 -7.991 -10.504 1.00 87.50 187 LEU A C 1
ATOM 1510 O O . LEU A 1 187 ? -2.587 -8.099 -11.648 1.00 87.50 187 LEU A O 1
ATOM 1514 N N . VAL A 1 188 ? -2.267 -8.257 -9.431 1.00 87.31 188 VAL A N 1
ATOM 1515 C CA . VAL A 1 188 ? -0.871 -8.715 -9.521 1.00 87.31 188 VAL A CA 1
ATOM 1516 C C . VAL A 1 188 ? -0.780 -10.073 -10.216 1.00 87.31 188 VAL A C 1
ATOM 1518 O O . VAL A 1 188 ? 0.026 -10.231 -11.127 1.00 87.31 188 VAL A O 1
ATOM 1521 N N . ILE A 1 189 ? -1.626 -11.038 -9.845 1.00 90.50 189 ILE A N 1
ATOM 1522 C CA . ILE A 1 189 ? -1.662 -12.363 -10.485 1.00 90.50 189 ILE A CA 1
ATOM 1523 C C . ILE A 1 189 ? -1.981 -12.230 -11.976 1.00 90.50 189 ILE A C 1
ATOM 1525 O O . ILE A 1 189 ? -1.325 -12.859 -12.811 1.00 90.50 189 ILE A O 1
ATOM 1529 N N . LYS A 1 190 ? -2.960 -11.385 -12.321 1.00 88.75 190 LYS A N 1
ATOM 1530 C CA . LYS A 1 190 ? -3.320 -11.107 -13.712 1.00 88.75 190 LYS A CA 1
ATOM 1531 C C . LYS A 1 190 ? -2.128 -10.546 -14.484 1.00 88.75 190 LYS A C 1
ATOM 1533 O O . LYS A 1 190 ? -1.808 -11.090 -15.533 1.00 88.75 190 LYS A O 1
ATOM 1538 N N . GLU A 1 191 ? -1.454 -9.534 -13.940 1.00 84.56 191 GLU A N 1
ATOM 1539 C CA . GLU A 1 191 ? -0.289 -8.892 -14.563 1.00 84.56 191 GLU A CA 1
ATOM 1540 C C . GLU A 1 191 ? 0.890 -9.859 -14.747 1.00 84.56 191 GLU A C 1
ATOM 1542 O O . GLU A 1 191 ? 1.561 -9.852 -15.780 1.00 84.56 191 GLU A O 1
ATOM 1547 N N . MET A 1 192 ? 1.144 -10.727 -13.763 1.00 84.69 192 MET A N 1
ATOM 1548 C CA . MET A 1 192 ? 2.174 -11.762 -13.876 1.00 84.69 192 MET A CA 1
ATOM 1549 C C . MET A 1 192 ? 1.823 -12.755 -14.987 1.00 84.69 192 MET A C 1
ATOM 1551 O O . MET A 1 192 ? 2.664 -13.069 -15.823 1.00 84.69 192 MET A O 1
ATOM 1555 N N . THR A 1 193 ? 0.567 -13.200 -15.042 1.00 87.19 193 THR A N 1
ATOM 1556 C CA . THR A 1 193 ? 0.098 -14.165 -16.046 1.00 87.19 193 THR A CA 1
ATOM 1557 C C . THR A 1 193 ? 0.119 -13.578 -17.461 1.00 87.19 193 THR A C 1
ATOM 1559 O O . THR A 1 193 ? 0.475 -14.274 -18.411 1.00 87.19 193 THR A O 1
ATOM 1562 N N . THR A 1 194 ? -0.233 -12.298 -17.628 1.00 81.88 194 THR A N 1
ATOM 1563 C CA . THR A 1 194 ? -0.125 -11.607 -18.922 1.00 81.88 194 THR A CA 1
ATOM 1564 C C . THR A 1 194 ? 1.329 -11.406 -19.330 1.00 81.88 194 THR A C 1
ATOM 1566 O O . THR A 1 194 ? 1.658 -11.663 -20.484 1.00 81.88 194 THR A O 1
ATOM 1569 N N . SER A 1 195 ? 2.210 -11.045 -18.390 1.00 72.50 195 SER A N 1
ATOM 1570 C CA . SER A 1 195 ? 3.650 -10.902 -18.651 1.00 72.50 195 SER A CA 1
ATOM 1571 C C . SER A 1 195 ? 4.287 -12.220 -19.111 1.00 72.50 195 SER A C 1
ATOM 1573 O O . SER A 1 195 ? 5.022 -12.224 -20.093 1.00 72.50 195 SER A O 1
ATOM 1575 N N . PHE A 1 196 ? 3.945 -13.349 -18.473 1.00 68.06 196 PHE A N 1
ATOM 1576 C CA . PHE A 1 196 ? 4.398 -14.683 -18.898 1.00 68.06 196 PHE A CA 1
ATOM 1577 C C . PHE A 1 196 ? 3.901 -15.063 -20.297 1.00 68.06 196 PHE A C 1
ATOM 1579 O O . PHE A 1 196 ? 4.615 -15.712 -21.058 1.00 68.06 196 PHE A O 1
ATOM 1586 N N . ARG A 1 197 ? 2.673 -14.670 -20.650 1.00 65.12 197 ARG A N 1
ATOM 1587 C CA . ARG A 1 197 ? 2.104 -14.958 -21.971 1.00 65.12 197 ARG A CA 1
ATOM 1588 C C . ARG A 1 197 ? 2.772 -14.138 -23.075 1.00 65.12 197 ARG A C 1
ATOM 1590 O O . ARG A 1 197 ? 3.020 -14.695 -24.135 1.00 65.12 197 ARG A O 1
ATOM 1597 N N . GLU A 1 198 ? 3.085 -12.862 -22.824 1.00 59.62 198 GLU A N 1
ATOM 1598 C CA . GLU A 1 198 ? 3.827 -12.014 -23.773 1.00 59.62 198 GLU A CA 1
ATOM 1599 C C . GLU A 1 198 ? 5.225 -12.593 -24.072 1.00 59.62 198 GLU A C 1
ATOM 1601 O O . GLU A 1 198 ? 5.655 -12.578 -25.223 1.00 59.62 198 GLU A O 1
ATOM 1606 N N . GLU A 1 199 ? 5.893 -13.175 -23.070 1.00 56.41 199 GLU A N 1
ATOM 1607 C CA . GLU A 1 199 ? 7.236 -13.771 -23.184 1.00 56.41 199 GLU A CA 1
ATOM 1608 C C . GLU A 1 199 ? 7.264 -15.104 -23.966 1.00 56.41 199 GLU A C 1
ATOM 1610 O O . GLU A 1 199 ? 8.300 -15.472 -24.508 1.00 56.41 199 GLU A O 1
ATOM 1615 N N . LEU A 1 200 ? 6.127 -15.807 -24.074 1.00 55.94 200 LEU A N 1
ATOM 1616 C CA . LEU A 1 200 ? 5.960 -17.032 -24.880 1.00 55.94 200 LEU A CA 1
ATOM 1617 C C . LEU A 1 200 ? 5.599 -16.756 -26.352 1.00 55.94 200 LEU A C 1
ATOM 1619 O O . LEU A 1 200 ? 5.604 -17.678 -27.167 1.00 55.94 200 LEU A O 1
ATOM 1623 N N . THR A 1 201 ? 5.242 -15.512 -26.683 1.00 46.28 201 THR A N 1
ATOM 1624 C CA . THR A 1 201 ? 4.790 -15.103 -28.025 1.00 46.28 201 THR A CA 1
ATOM 1625 C C . THR A 1 201 ? 5.778 -14.213 -28.797 1.00 46.28 201 THR A C 1
ATOM 1627 O O . THR A 1 201 ? 5.548 -13.988 -29.986 1.00 46.28 201 THR A O 1
ATOM 1630 N N . GLU A 1 202 ? 6.860 -13.719 -28.171 1.00 42.75 202 GLU A N 1
ATOM 1631 C CA . GLU A 1 202 ? 8.015 -13.066 -28.842 1.00 42.75 202 GLU A CA 1
ATOM 1632 C C . GLU A 1 202 ? 9.156 -14.057 -29.142 1.00 42.75 202 GLU A C 1
ATOM 1634 O O . GLU A 1 202 ? 9.857 -13.844 -30.165 1.00 42.75 202 GLU A O 1
#

Foldseek 3Di:
DVLVVLVVVLVVLVVVLVVLVVLLVVLVVVVVVVVVVVVVVVVVVVVVVVVVVVVVVVVPVPDDDDDDDDPPDPPPPPDPVPVVVPCPSSPSVVSVVVSVVSVVVSVLSVVLSVLVVVLVVLVVVLVVLVVVLVVQVVVCVVVVDPVSVVVSVVVCVVCVVVSVVSVVVSVVSVVVSVVSVVVVVVVVVVVVVVVVVVVVVD

InterPro domains:
  IPR007749 Protein of unknown function DUF677 [PF05055] (2-190)
  IPR007749 Protein of unknown function DUF677 [PTHR31113] (2-193)